Protein 2HN1 (pdb70)

Solvent-accessible surface area: 15639 Å² total; per-residue (Å²): 108,113,27,86,39,133,54,59,148,129,136,27,77,13,30,17,14,17,2,38,86,139,63,129,80,90,115,108,108,101,104,20,106,42,94,30,13,67,136,62,26,128,43,161,114,39,20,17,8,1,16,0,14,1,9,30,43,70,81,54,0,20,88,2,2,116,69,19,44,5,68,98,102,0,9,82,21,3,0,52,19,83,31,136,76,56,84,52,97,47,125,96,4,61,0,17,0,17,34,2,51,32,64,78,179,102,72,53,94,0,6,1,1,0,0,32,54,172,49,15,0,0,0,2,1,10,70,68,218,12,57,5,62,37,0,98,59,103,10,130,54,55,18,98,0,3,91,80,25,3,87,52,0,9,110,13,1,58,62,16,4,75,83,20,70,135,110,5,108,114,100,70,44,70,102,90,94,94,111,27,83,116,60,43,88,41,143,36,94,145,43,58,141,40,60,67,100,72,156,116,104,67,59,90,122,96,67,26,194,60,53,98,106,83,22,13,101,54,41,152,53,143,75,164,160,18,42,137,141,52,20,90,153,63,128,67,68,36,51,101,10,25,154,89,129,124

B-factor: mean 99.66, std 31.47, range [41.02, 200.0]

Foldseek 3Di:
DDADDAFEVDDKFKKKWKFAALPQDIDIDSPDDLVCPLPVVPPVRIAMEIEIFAQQDLPRQCSVCVSVVNDNVLSVVLRYFPDDFDWDPPPQKIKTKDWAWDPPVNTDITIKIWMDGWRYIYIHGHHDPDLCVVVVVVSNHSDVSRNDGVVVSVVVVVVSRVVCVVVVVVVVVVVCVVVVCCVCVVVCVVDPVVVVVVCVVVVVCVVLVCPLVVLCCLQPPDDPPRDPVCSVVSVVVSVVSVVVVD

CATH classification: 3.30.460.20 (+1 more: 1.20.58.340)

Secondary structure (DSSP, 8-state):
---B----SS----EEEEE-SSSS-EE------SHHHHSTT--TTSEEEEEE-----HHHHHHHHHTTT--HHHHHHHHBTTPPSEEEE-SSEEEEEEEEEEEESEEEEEEEEEEEETTEEEEEESSSS-STHHHHHHHHSSSHHHHS-HHHHHHHHHHHHHHHHHHHHHHHHHHHHHHHHHHHTTT-----HHHHHHHHHHHHHHHHTTHHHHHHHHHH---TTS-TTTHHHHHHHHHHHHHHT-

Radius of gyration: 21.69 Å; Cα contacts (8 Å, |Δi|>4): 325; chains: 1; bounding box: 63×51×36 Å

InterPro domains:
  IPR002523 Mg2+ transporter protein, CorA-like/Zinc transp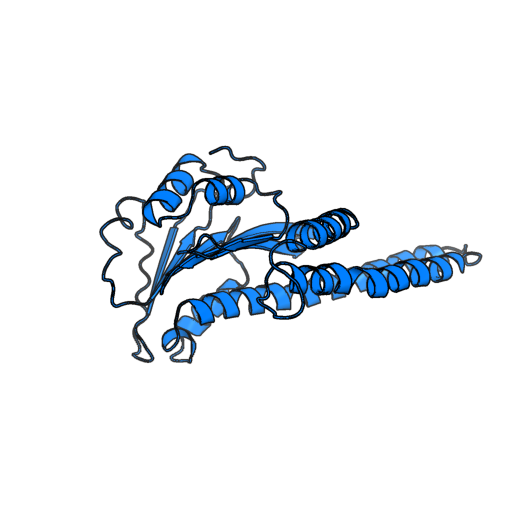ort protein ZntB [PF01544] (65-347)
  IPR004488 Magnesium/cobalt transport protein CorA [TIGR00383] (33-351)
  IPR045861 CorA, cytoplasmic domain [SSF143865] (10-285)
  IPR045863 CorA, transmembrane region [SSF144083] (286-349)

Organism: Archaeoglobus fulgidus (strain ATCC 49558 / DSM 4304 / JCM 9628 / NBRC 100126 / VC-16) (NCBI:txid224325)

Structure (mmCIF, N/CA/C/O backbone):
data_2HN1
#
_entry.id   2HN1
#
_cell.length_a   101.216
_cell.length_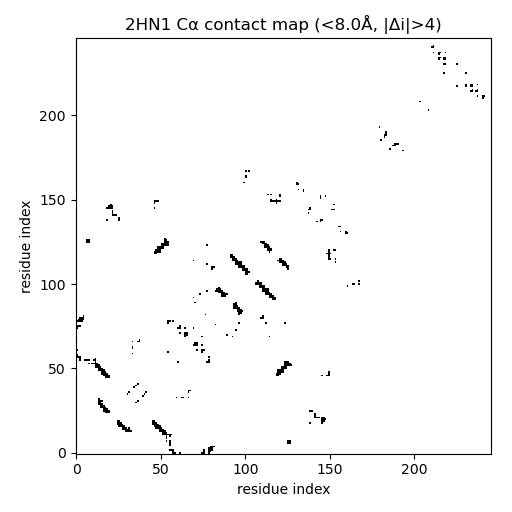b   101.216
_cell.length_c   142.724
_cell.angle_alpha   90.000
_cell.angle_beta   90.000
_cell.angle_gamma   120.000
#
_symmetry.space_group_name_H-M   'P 61 2 2'
#
loop_
_entity.id
_entity.type
_entity.pdbx_description
1 polymer 'Magnesium and cobalt transporter'
2 non-polymer 'COBALT (II) ION'
#
loop_
_atom_site.group_PDB
_atom_site.id
_atom_site.type_symbol
_atom_site.label_atom_id
_atom_site.label_alt_id
_atom_site.label_comp_id
_atom_site.label_asym_id
_atom_site.label_entity_id
_atom_site.label_seq_id
_atom_site.pdbx_PDB_ins_code
_atom_site.Cartn_x
_atom_site.Cartn_y
_atom_site.Cartn_z
_atom_site.occupancy
_atom_site.B_iso_or_equiv
_atom_site.auth_seq_id
_atom_site.auth_comp_id
_atom_site.auth_asym_id
_atom_site.auth_atom_id
_atom_site.pdbx_PDB_model_num
ATOM 1 N N . PRO A 1 21 ? -25.513 -11.569 -27.341 1.00 155.73 18 PRO A N 1
ATOM 2 C CA . PRO A 1 21 ? -24.939 -12.546 -26.418 1.00 155.73 18 PRO A CA 1
ATOM 3 C C . PRO A 1 21 ? -23.478 -12.860 -26.756 1.00 155.74 18 PRO A C 1
ATOM 4 O O . PRO A 1 21 ? -23.195 -13.852 -27.435 1.00 155.71 18 PRO A O 1
ATOM 8 N N . VAL A 1 22 ? -22.570 -12.009 -26.274 1.00 169.52 19 VAL A N 1
ATOM 9 C CA . VAL A 1 22 ? -21.130 -12.106 -26.564 1.00 169.47 19 VAL A CA 1
ATOM 10 C C . VAL A 1 22 ? -20.314 -12.392 -25.294 1.00 169.47 19 VAL A C 1
ATOM 11 O O . VAL A 1 22 ? -20.522 -11.755 -24.258 1.00 169.51 19 VAL A O 1
ATOM 15 N N . PHE A 1 23 ? -19.389 -13.351 -25.392 1.00 141.48 20 PHE A N 1
ATOM 16 C CA . PHE A 1 23 ? -18.546 -13.780 -24.268 1.00 141.43 20 PHE A CA 1
ATOM 17 C C . PHE A 1 23 ? -17.071 -13.385 -24.445 1.00 141.54 20 PHE A C 1
ATOM 18 O O . PHE A 1 23 ? -16.503 -13.542 -25.531 1.00 141.61 20 PHE A O 1
ATOM 26 N N . THR A 1 24 ? -16.463 -12.870 -23.373 1.00 160.67 21 THR A N 1
ATOM 27 C CA . THR A 1 24 ? -15.025 -12.552 -23.345 1.00 160.68 21 THR A CA 1
ATOM 28 C C . THR A 1 24 ? -14.350 -13.025 -22.049 1.00 160.68 21 THR A C 1
ATOM 29 O O . THR A 1 24 ? -14.945 -12.963 -20.970 1.00 160.71 21 THR A O 1
ATOM 33 N N . GLY A 1 25 ? -13.110 -13.500 -22.172 1.00 121.42 22 GLY A N 1
ATOM 34 C CA . GLY A 1 25 ? -12.336 -14.002 -21.031 1.00 121.41 22 GLY A CA 1
ATOM 35 C C . GLY A 1 25 ? -12.499 -15.495 -20.784 1.00 121.39 22 GLY A C 1
ATOM 36 O O . GLY A 1 25 ? -13.324 -15.901 -19.965 1.00 121.41 22 GLY A O 1
ATOM 37 N N . GLU A 1 26 ? -11.701 -16.303 -21.487 1.00 112.33 23 GLU A N 1
ATOM 38 C CA . GLU A 1 26 ? -11.756 -17.772 -21.396 1.00 112.30 23 GLU A CA 1
ATOM 39 C C . GLU A 1 26 ? -11.134 -18.248 -20.084 1.00 112.20 23 GLU A C 1
ATOM 40 O O . GLU A 1 26 ? -10.007 -17.860 -19.757 1.00 112.14 23 GLU A O 1
ATOM 46 N N . LYS A 1 27 ? -11.859 -19.089 -19.343 1.00 200.00 24 LYS A N 1
ATOM 47 C CA . LYS A 1 27 ? -11.392 -19.584 -18.035 1.00 200.00 24 LYS A CA 1
ATOM 48 C C . LYS A 1 27 ? -12.142 -20.841 -17.547 1.00 200.00 24 LYS A C 1
ATOM 49 O O . LYS A 1 27 ? -12.950 -20.763 -16.613 1.00 200.00 24 LYS A O 1
ATOM 55 N N . LYS A 1 28 ? -11.866 -21.992 -18.168 1.00 135.60 25 LYS A N 1
ATOM 56 C CA . LYS A 1 28 ? -12.512 -23.261 -17.783 1.00 135.33 25 LYS A CA 1
ATOM 57 C C . LYS A 1 28 ? -11.748 -24.528 -18.174 1.00 135.23 25 LYS A C 1
ATOM 58 O O . LYS A 1 28 ? -11.654 -25.459 -17.369 1.00 135.25 25 LYS A O 1
ATOM 64 N N . VAL A 1 29 ? -11.217 -24.554 -19.403 1.00 186.71 26 VAL A N 1
ATOM 65 C CA . VAL A 1 29 ? -10.566 -25.743 -20.020 1.00 186.46 26 VAL A CA 1
ATOM 66 C C . VAL A 1 29 ? -11.491 -26.993 -20.062 1.00 186.28 26 VAL A C 1
ATOM 67 O O . VAL A 1 29 ? -11.046 -28.109 -20.360 1.00 186.26 26 VAL A O 1
ATOM 71 N N . GLU A 1 30 ? -12.779 -26.779 -19.776 1.00 200.00 27 GLU A N 1
ATOM 72 C CA . GLU A 1 30 ? -13.807 -27.828 -19.809 1.00 200.00 27 GLU A CA 1
ATOM 73 C C . GLU A 1 30 ? -15.070 -27.305 -20.493 1.00 200.00 27 GLU A C 1
ATOM 74 O O . GLU A 1 30 ? -15.188 -26.104 -20.750 1.00 200.00 27 GLU A O 1
ATOM 80 N N . GLU A 1 31 ? -16.011 -28.204 -20.785 1.00 122.16 28 GLU A N 1
ATOM 81 C CA . GLU A 1 31 ? -17.309 -27.811 -21.349 1.00 121.60 28 GLU A CA 1
ATOM 82 C C . GLU A 1 31 ? -18.437 -27.742 -20.313 1.00 121.11 28 GLU A C 1
ATOM 83 O O . GLU A 1 31 ? -18.392 -28.420 -19.283 1.00 121.10 28 GLU A O 1
ATOM 89 N N . THR A 1 32 ? -19.438 -26.910 -20.608 1.00 101.48 29 THR A N 1
ATOM 90 C CA . THR A 1 32 ? -20.570 -26.617 -19.716 1.00 100.88 29 THR A CA 1
ATOM 91 C C . THR A 1 32 ? -21.204 -27.873 -19.112 1.00 100.52 29 THR A C 1
ATOM 92 O O . THR A 1 32 ? -21.380 -28.871 -19.808 1.00 100.65 29 THR A O 1
ATOM 96 N N . LYS A 1 33 ? -21.540 -27.826 -17.822 1.00 126.84 30 LYS A N 1
ATOM 97 C CA . LYS A 1 33 ? -22.289 -28.923 -17.194 1.00 126.30 30 LYS A CA 1
ATOM 98 C C . LYS A 1 33 ? -23.390 -28.461 -16.233 1.00 125.93 30 LYS A C 1
ATOM 99 O O . LYS A 1 33 ? -23.144 -28.196 -15.054 1.00 125.86 30 LYS A O 1
ATOM 105 N N . ILE A 1 34 ? -24.606 -28.362 -16.763 1.00 99.38 31 ILE A N 1
ATOM 106 C CA . ILE A 1 34 ? -25.792 -28.054 -15.964 1.00 98.98 31 ILE A CA 1
ATOM 107 C C . ILE A 1 34 ? -26.056 -29.178 -14.960 1.00 98.92 31 ILE A C 1
ATOM 108 O O . ILE A 1 34 ? -25.746 -30.341 -15.219 1.00 98.96 31 ILE A O 1
ATOM 113 N N . THR A 1 35 ? -26.602 -28.807 -13.806 1.00 104.52 32 THR A N 1
ATOM 114 C CA . THR A 1 35 ? -26.973 -29.753 -12.754 1.00 104.48 32 THR A CA 1
ATOM 115 C C . THR A 1 35 ? -28.014 -29.097 -11.849 1.00 104.45 32 THR A C 1
ATOM 116 O O . THR A 1 35 ? -27.864 -27.936 -11.470 1.00 104.53 32 THR A O 1
ATOM 120 N N . ALA A 1 36 ? -29.076 -29.831 -11.522 1.00 87.29 33 ALA A N 1
ATOM 121 C CA . ALA A 1 36 ? -30.185 -29.257 -10.759 1.00 87.40 33 ALA A CA 1
ATOM 122 C C . ALA A 1 36 ? -30.596 -30.105 -9.561 1.00 87.53 33 ALA A C 1
ATOM 123 O O . ALA A 1 36 ? -30.574 -31.331 -9.623 1.00 87.55 33 ALA A O 1
ATOM 125 N N . ALA A 1 37 ? -30.967 -29.439 -8.471 1.00 103.90 34 ALA A N 1
ATOM 126 C CA . ALA A 1 37 ? -31.408 -30.121 -7.261 1.00 104.11 34 ALA A CA 1
ATOM 127 C C . ALA A 1 37 ? -32.863 -29.789 -6.959 1.00 104.33 34 ALA A C 1
ATOM 128 O O . ALA A 1 37 ? -33.325 -28.680 -7.229 1.00 104.27 34 ALA A O 1
ATOM 130 N N . ILE A 1 38 ? -33.582 -30.763 -6.410 1.00 119.44 35 ILE A N 1
ATOM 131 C CA . ILE A 1 38 ? -34.989 -30.595 -6.062 1.00 119.85 35 ILE A CA 1
ATOM 132 C C . ILE A 1 38 ? -35.219 -31.069 -4.633 1.00 120.21 35 ILE A C 1
ATOM 133 O O . ILE A 1 38 ? -34.845 -32.184 -4.269 1.00 120.23 35 ILE A O 1
ATOM 138 N N . TYR A 1 39 ? -35.826 -30.203 -3.828 1.00 84.35 36 TYR A N 1
ATOM 139 C CA . TYR A 1 39 ? -36.077 -30.488 -2.420 1.00 84.86 36 TYR A CA 1
ATOM 140 C C . TYR A 1 39 ? -37.487 -30.059 -2.037 1.00 85.15 36 TYR A C 1
ATOM 141 O O . TYR A 1 39 ? -37.955 -29.000 -2.451 1.00 85.13 36 TYR A O 1
ATOM 150 N N . ASP A 1 40 ? -38.164 -30.906 -1.267 1.00 150.32 37 ASP A N 1
ATOM 151 C CA . ASP A 1 40 ? -39.556 -30.676 -0.898 1.00 150.82 37 ASP A CA 1
ATOM 152 C C . ASP A 1 40 ? -39.736 -30.797 0.600 1.00 151.21 37 ASP A C 1
ATOM 153 O O . ASP A 1 40 ? -40.037 -31.879 1.120 1.00 151.25 37 ASP A O 1
ATOM 158 N N . GLU A 1 41 ? -39.540 -29.667 1.278 1.00 102.21 38 GLU A N 1
ATOM 159 C CA . GLU A 1 41 ? -39.674 -29.545 2.734 1.00 102.70 38 GLU A CA 1
ATOM 160 C C . GLU A 1 41 ? -38.713 -30.461 3.500 1.00 102.99 38 GLU A C 1
ATOM 161 O O . GLU A 1 41 ? -37.844 -31.111 2.901 1.00 102.92 38 GLU A O 1
ATOM 167 N N . LYS A 1 42 ? -38.873 -30.501 4.823 1.00 114.91 39 LYS A N 1
ATOM 168 C CA . LYS A 1 42 ? -38.045 -31.336 5.703 1.00 115.32 39 LYS A CA 1
ATOM 169 C C . LYS A 1 42 ? -37.996 -32.805 5.281 1.00 115.66 39 LYS A C 1
ATOM 170 O O . LYS A 1 42 ? -37.070 -33.528 5.660 1.00 115.74 39 LYS A O 1
ATOM 176 N N . SER A 1 43 ? -38.994 -33.224 4.496 1.00 181.08 40 SER A N 1
ATOM 177 C CA . SER A 1 43 ? -39.078 -34.576 3.935 1.00 181.43 40 SER A CA 1
ATOM 178 C C . SER A 1 43 ? -37.751 -34.987 3.305 1.00 181.71 40 SER A C 1
ATOM 179 O O . SER A 1 43 ? -37.196 -34.256 2.474 1.00 181.78 40 SER A O 1
ATOM 182 N N . VAL A 1 44 ? -37.264 -36.163 3.710 1.00 129.82 41 VAL A N 1
ATOM 183 C CA . VAL A 1 44 ? -35.894 -36.629 3.423 1.00 130.08 41 VAL A CA 1
ATOM 184 C C . VAL A 1 44 ? -35.483 -36.654 1.940 1.00 130.30 41 VAL A C 1
ATOM 185 O O . VAL A 1 44 ? -34.400 -37.147 1.601 1.00 130.37 41 VAL A O 1
ATOM 189 N N . GLU A 1 45 ? -36.332 -36.106 1.072 1.00 140.61 42 GLU A N 1
ATOM 190 C CA . GLU A 1 45 ? -36.073 -36.091 -0.367 1.00 140.79 42 GLU A CA 1
ATOM 191 C C . GLU A 1 45 ? -35.198 -34.917 -0.832 1.00 140.93 42 GLU A C 1
ATOM 192 O O . GLU A 1 45 ? -35.334 -33.784 -0.351 1.00 140.96 42 GLU A O 1
ATOM 198 N N . PHE A 1 46 ? -34.300 -35.220 -1.770 1.00 159.53 43 PHE A N 1
ATOM 199 C CA . PHE A 1 46 ? -33.371 -34.255 -2.361 1.00 159.55 43 PHE A CA 1
ATOM 200 C C . PHE A 1 46 ? -32.982 -34.688 -3.784 1.00 159.59 43 PHE A C 1
ATOM 201 O O . PHE A 1 46 ? -31.801 -34.886 -4.088 1.00 159.62 43 PHE A O 1
ATOM 209 N N . LYS A 1 47 ? -33.985 -34.829 -4.652 1.00 154.70 44 LYS A N 1
ATOM 210 C CA . LYS A 1 47 ? -33.775 -35.312 -6.028 1.00 154.6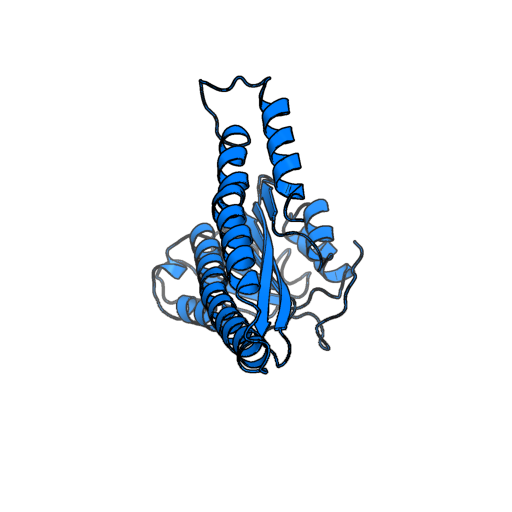5 44 LYS A CA 1
ATOM 211 C C . LYS A 1 47 ? -32.930 -34.342 -6.875 1.00 154.59 44 LYS A C 1
ATOM 212 O O . LYS A 1 47 ? -33.369 -33.239 -7.209 1.00 154.54 44 LYS A O 1
ATOM 218 N N . GLU A 1 48 ? -31.714 -34.771 -7.210 1.00 107.63 45 GLU A N 1
ATOM 219 C CA . GLU A 1 48 ? -30.769 -33.943 -7.960 1.00 107.38 45 GLU A CA 1
ATOM 220 C C . GLU A 1 48 ? -30.245 -34.630 -9.223 1.00 107.38 45 GLU A C 1
ATOM 221 O O . GLU A 1 48 ? -29.137 -35.176 -9.239 1.00 107.35 45 GLU A O 1
ATOM 227 N N . LEU A 1 49 ? -31.053 -34.596 -10.279 1.00 110.82 46 LEU A N 1
ATOM 228 C CA . LEU A 1 49 ? -30.668 -35.169 -11.566 1.00 110.91 46 LEU A CA 1
ATOM 229 C C . LEU A 1 49 ? -29.828 -34.194 -12.388 1.00 110.84 46 LEU A C 1
ATOM 230 O O . LEU A 1 49 ? -30.270 -33.084 -12.697 1.00 110.80 46 LEU A O 1
ATOM 235 N N . GLU A 1 50 ? -28.618 -34.624 -12.741 1.00 101.39 47 GLU A N 1
ATOM 236 C CA . GLU A 1 50 ? -27.717 -33.844 -13.588 1.00 101.32 47 GLU A CA 1
ATOM 237 C C . GLU A 1 50 ? -28.259 -33.686 -15.016 1.00 101.43 47 GLU A C 1
ATOM 238 O O . GLU A 1 50 ? -27.881 -32.749 -15.725 1.00 101.31 47 GLU A O 1
ATOM 244 N N . VAL A 1 51 ? -29.145 -34.597 -15.426 1.00 200.00 48 VAL A N 1
ATOM 245 C CA . VAL A 1 51 ? -29.748 -34.562 -16.770 1.00 200.00 48 VAL A CA 1
ATOM 246 C C . VAL A 1 51 ? -30.595 -33.301 -17.029 1.00 200.00 48 VAL A C 1
ATOM 247 O O . VAL A 1 51 ? -31.828 -33.352 -17.117 1.00 200.00 48 VAL A O 1
ATOM 251 N N . GLY A 1 52 ? -29.900 -32.171 -17.113 1.00 99.38 49 GLY A N 1
ATOM 252 C CA . GLY A 1 52 ? -30.424 -30.964 -17.727 1.00 99.43 49 GLY A CA 1
ATOM 253 C C . GLY A 1 52 ? -29.565 -30.753 -18.956 1.00 99.52 49 GLY A C 1
ATOM 254 O O . GLY A 1 52 ? -28.341 -30.896 -18.888 1.00 99.49 49 GLY A O 1
ATOM 255 N N . GLU A 1 53 ? -30.193 -30.441 -20.085 1.00 103.15 50 GLU A N 1
ATOM 256 C CA . GLU A 1 53 ? -29.447 -30.242 -21.321 1.00 103.30 50 GLU A CA 1
ATOM 257 C C . GLU A 1 53 ? -29.791 -28.907 -21.977 1.00 103.33 50 GLU A C 1
ATOM 258 O O . GLU A 1 53 ? -28.902 -28.184 -22.435 1.00 103.30 50 GLU A O 1
ATOM 264 N N . LEU A 1 54 ? -31.090 -28.610 -22.020 1.00 161.51 51 LEU A N 1
ATOM 265 C CA . LEU A 1 54 ? -31.654 -27.370 -22.565 1.00 161.65 51 LEU A CA 1
ATOM 266 C C . LEU A 1 54 ? -33.140 -27.630 -22.797 1.00 161.75 51 LEU A C 1
ATOM 267 O O . LEU A 1 54 ? -33.997 -26.833 -22.395 1.00 161.76 51 LEU A O 1
ATOM 272 N N . GLU A 1 55 ? -33.426 -28.752 -23.459 1.00 178.84 52 GLU A N 1
ATOM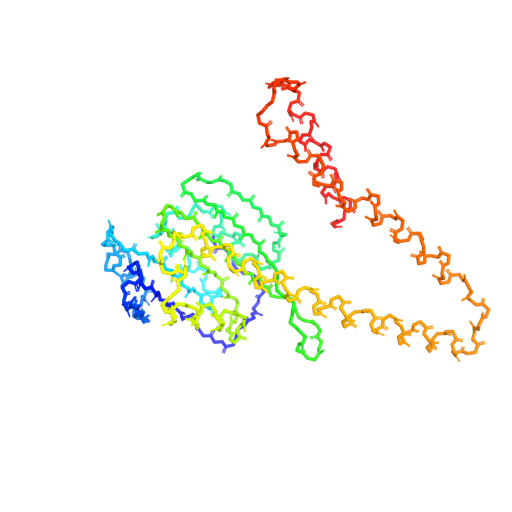 273 C CA . GLU A 1 55 ? -34.784 -29.288 -23.577 1.00 178.79 52 GLU A CA 1
ATOM 274 C C . GLU A 1 55 ? -35.139 -30.070 -22.310 1.00 178.53 52 GLU A C 1
ATOM 275 O O . GLU A 1 55 ? -36.299 -30.112 -21.897 1.00 178.49 52 GLU A O 1
ATOM 281 N N . SER A 1 56 ? -34.122 -30.666 -21.690 1.00 153.08 53 SER A N 1
ATOM 282 C CA . SER A 1 56 ? -34.290 -31.422 -20.456 1.00 152.75 53 SER A CA 1
ATOM 283 C C . SER A 1 56 ? -34.426 -30.503 -19.231 1.00 152.57 53 SER A C 1
ATOM 284 O O . SER A 1 56 ? -34.177 -30.921 -18.097 1.00 152.56 53 SER A O 1
ATOM 287 N N . VAL A 1 57 ? -34.825 -29.253 -19.469 1.00 126.50 54 VAL A N 1
ATOM 288 C CA . VAL A 1 57 ? -35.055 -28.285 -18.391 1.00 126.17 54 VAL A CA 1
ATOM 289 C C . VAL A 1 57 ? -36.292 -27.393 -18.627 1.00 125.82 54 VAL A C 1
ATOM 290 O O . VAL A 1 57 ? -37.085 -27.191 -17.706 1.00 125.71 54 VAL A O 1
ATOM 294 N N . VAL A 1 58 ? -36.462 -26.883 -19.851 1.00 156.16 55 VAL A N 1
ATOM 295 C CA . VAL A 1 58 ? -37.624 -26.034 -20.190 1.00 155.82 55 VAL A CA 1
ATOM 296 C C . VAL A 1 58 ? -38.949 -26.748 -19.898 1.00 155.53 55 VAL A C 1
ATOM 297 O O . VAL A 1 58 ? -39.795 -26.224 -19.166 1.00 155.47 55 VAL A O 1
ATOM 301 N N . ARG A 1 59 ? -39.112 -27.943 -20.462 1.00 180.49 56 ARG A N 1
ATOM 302 C CA . ARG A 1 59 ? -40.248 -28.796 -20.133 1.00 180.09 56 ARG A CA 1
ATOM 303 C C . ARG A 1 59 ? -39.955 -29.541 -18.827 1.00 179.66 56 ARG A C 1
ATOM 304 O O . ARG A 1 59 ? -40.221 -29.007 -17.743 1.00 179.71 56 ARG A O 1
ATOM 312 N N . SER A 1 60 ? -39.382 -30.744 -18.930 1.00 171.56 57 SER A N 1
ATOM 313 C CA . SER A 1 60 ? -39.079 -31.580 -17.763 1.00 170.78 57 SER A CA 1
ATOM 314 C C . SER A 1 60 ? -38.161 -30.865 -16.767 1.00 170.20 57 SER A C 1
ATOM 315 O O . SER A 1 60 ? -36.934 -30.849 -16.918 1.00 170.25 57 SER A O 1
ATOM 318 N N . ALA A 1 61 ? -38.806 -30.254 -15.772 1.00 130.25 58 ALA A N 1
ATOM 319 C CA . ALA A 1 61 ? -38.188 -29.508 -14.669 1.00 129.38 58 ALA A CA 1
ATOM 320 C C . ALA A 1 61 ? -39.241 -28.563 -14.096 1.00 128.72 58 ALA A C 1
ATOM 321 O O . ALA A 1 61 ? -39.013 -27.910 -13.077 1.00 128.59 58 ALA A O 1
ATOM 323 N N . LEU A 1 62 ? -40.392 -28.506 -14.769 1.00 194.21 59 LEU A N 1
ATOM 324 C CA . LEU A 1 62 ? -41.522 -27.674 -14.359 1.00 193.23 59 LEU A CA 1
ATOM 325 C C . LEU A 1 62 ? -42.008 -28.051 -12.957 1.00 192.42 59 LEU A C 1
ATOM 326 O O . LEU A 1 62 ? -41.452 -27.564 -11.967 1.00 192.43 59 LEU A O 1
ATOM 331 N N . ALA A 1 63 ? -43.018 -28.923 -12.878 1.00 103.13 60 ALA A N 1
ATOM 332 C CA . ALA A 1 63 ? -43.641 -29.318 -11.607 1.00 101.93 60 ALA A CA 1
ATOM 333 C C . ALA A 1 63 ? -43.617 -28.187 -10.571 1.00 101.12 60 ALA A C 1
ATOM 334 O O . ALA A 1 63 ? -42.816 -28.195 -9.628 1.00 100.88 60 ALA A O 1
ATOM 336 N N . LEU A 1 64 ? -44.491 -27.206 -10.783 1.00 167.28 61 LEU A N 1
ATOM 337 C CA . LEU A 1 64 ? -44.602 -26.025 -9.922 1.00 166.14 61 LEU A CA 1
ATOM 338 C C . LEU A 1 64 ? -45.144 -26.372 -8.526 1.00 165.18 61 LEU A C 1
ATOM 339 O O . LEU A 1 64 ? -46.222 -25.917 -8.123 1.00 165.14 61 LEU A O 1
ATOM 344 N N . ASN A 1 65 ? -44.368 -27.178 -7.800 1.00 118.71 62 ASN A N 1
ATOM 345 C CA . ASN A 1 65 ? -44.733 -27.706 -6.479 1.00 117.31 62 ASN A CA 1
ATOM 346 C C . ASN A 1 65 ? -43.493 -28.121 -5.665 1.00 116.63 62 ASN A C 1
ATOM 347 O O . ASN A 1 65 ? -43.612 -28.627 -4.543 1.00 116.47 62 ASN A O 1
ATOM 352 N N . LYS A 1 66 ? -42.314 -27.872 -6.245 1.00 111.77 63 LYS A N 1
ATOM 353 C CA . LYS A 1 66 ? -41.007 -28.286 -5.705 1.00 110.66 63 LYS A CA 1
ATOM 354 C C . LYS A 1 66 ? -40.008 -27.113 -5.666 1.00 109.67 63 LYS A C 1
ATOM 355 O O . LYS A 1 66 ? -40.201 -26.109 -6.357 1.00 109.56 63 LYS A O 1
ATOM 361 N N . LYS A 1 67 ? -38.942 -27.242 -4.874 1.00 135.83 64 LYS A N 1
ATOM 362 C CA . LYS A 1 67 ? -37.913 -26.191 -4.788 1.00 134.69 64 LYS A CA 1
ATOM 363 C C . LYS A 1 67 ? -36.681 -26.529 -5.632 1.00 133.88 64 LYS A C 1
ATOM 364 O O . LYS A 1 67 ? -36.054 -27.569 -5.430 1.00 133.86 64 LYS A O 1
ATOM 370 N N . LEU A 1 68 ? -36.334 -25.641 -6.564 1.00 103.54 65 LEU A N 1
ATOM 371 C CA . LEU A 1 68 ? -35.300 -25.936 -7.564 1.00 102.51 65 LEU A CA 1
ATOM 372 C C . LEU A 1 68 ? -34.069 -25.012 -7.552 1.00 101.62 65 LEU A C 1
ATOM 373 O O . LEU A 1 68 ? -34.194 -23.783 -7.567 1.00 101.51 65 LEU A O 1
ATOM 378 N N . TRP A 1 69 ? -32.886 -25.631 -7.527 1.00 87.99 66 TRP A N 1
ATOM 379 C CA . TRP A 1 69 ? -31.615 -24.931 -7.711 1.00 86.73 66 TRP A CA 1
ATOM 380 C C . TRP A 1 69 ? -30.889 -25.403 -8.974 1.00 86.36 66 TRP A C 1
ATOM 381 O O . TRP A 1 69 ? -30.226 -26.444 -8.985 1.00 86.20 66 TRP A O 1
ATOM 392 N N . ILE A 1 70 ? -31.021 -24.613 -10.031 1.00 99.93 67 ILE A N 1
ATOM 393 C CA . ILE A 1 70 ? -30.286 -24.833 -11.264 1.00 99.58 67 ILE A CA 1
ATOM 394 C C . ILE A 1 70 ? -28.868 -24.311 -11.086 1.00 99.15 67 ILE A C 1
ATOM 395 O O . ILE A 1 70 ? -28.663 -23.176 -10.659 1.00 99.31 67 ILE A O 1
ATOM 400 N N . ASP A 1 71 ? -27.898 -25.152 -11.419 1.00 87.52 68 ASP A N 1
ATOM 401 C CA . ASP A 1 71 ? -26.491 -24.859 -11.197 1.00 87.01 68 ASP A CA 1
ATOM 402 C C . ASP A 1 71 ? -25.714 -25.071 -12.495 1.00 86.91 68 ASP A C 1
ATOM 403 O O . ASP A 1 71 ? -25.485 -26.206 -12.914 1.00 86.97 68 ASP A O 1
ATOM 408 N N . VAL A 1 72 ? -25.319 -23.968 -13.125 1.00 91.92 69 VAL A N 1
ATOM 409 C CA . VAL A 1 72 ? -24.559 -23.994 -14.375 1.00 91.77 69 VAL A CA 1
ATOM 410 C C . VAL A 1 72 ? -23.078 -23.816 -14.053 1.00 91.80 69 VAL A C 1
ATOM 411 O O . VAL A 1 72 ? -22.713 -22.894 -13.329 1.00 91.92 69 VAL A O 1
ATOM 415 N N . VAL A 1 73 ? -22.226 -24.697 -14.579 1.00 86.25 70 VAL A N 1
ATOM 416 C CA . VAL A 1 73 ? -20.798 -24.665 -14.232 1.00 86.24 70 VAL A CA 1
ATOM 417 C C . VAL A 1 73 ? -19.866 -24.341 -15.419 1.00 86.45 70 VAL A C 1
ATOM 418 O O . VAL A 1 73 ? -18.674 -24.651 -15.392 1.00 86.37 70 VAL A O 1
ATOM 422 N N . GLY A 1 74 ? -20.407 -23.692 -16.445 1.00 69.92 71 GLY A N 1
ATOM 423 C CA . GLY A 1 74 ? -19.599 -23.244 -17.573 1.00 70.47 71 GLY A CA 1
ATOM 424 C C . GLY A 1 74 ? -20.255 -22.058 -18.237 1.00 71.08 71 GLY A C 1
ATOM 425 O O . GLY A 1 74 ? -21.459 -22.082 -18.504 1.00 71.07 71 GLY A O 1
ATOM 426 N N . VAL A 1 75 ? -19.472 -21.013 -18.499 1.00 92.45 72 VAL A N 1
ATOM 427 C CA . VAL A 1 75 ? -20.025 -19.765 -19.048 1.00 93.20 72 VAL A CA 1
ATOM 428 C C . VAL A 1 75 ? -19.355 -19.335 -20.370 1.00 93.80 72 VAL A C 1
ATOM 429 O O . VAL A 1 75 ? -19.554 -18.214 -20.852 1.00 93.78 72 VAL A O 1
ATOM 433 N N . HIS A 1 76 ? -18.580 -20.237 -20.962 1.00 167.32 73 HIS A N 1
ATOM 434 C CA . HIS A 1 76 ? -17.922 -19.958 -22.238 1.00 168.14 73 HIS A CA 1
ATOM 435 C C . HIS A 1 76 ? -18.892 -19.991 -23.420 1.00 168.37 73 HIS A C 1
ATOM 436 O O . HIS A 1 76 ? -18.713 -19.258 -24.399 1.00 168.49 73 HIS A O 1
ATOM 443 N N . ASP A 1 77 ? -19.912 -20.843 -23.321 1.00 103.33 74 ASP A N 1
ATOM 444 C CA . ASP A 1 77 ? -20.854 -21.043 -24.416 1.00 103.56 74 ASP A CA 1
ATOM 445 C C . ASP A 1 77 ? -21.945 -19.977 -24.423 1.00 103.60 74 ASP A C 1
ATOM 446 O O . ASP A 1 77 ? -22.957 -20.095 -23.724 1.00 103.56 74 ASP A O 1
ATOM 451 N N . GLU A 1 78 ? -21.729 -18.939 -25.225 1.00 95.40 75 GLU A N 1
ATOM 452 C CA . GLU A 1 78 ? -22.669 -17.823 -25.336 1.00 95.76 75 GLU A CA 1
ATOM 453 C C . GLU A 1 78 ? -24.014 -18.232 -25.937 1.00 95.91 75 GLU A C 1
ATOM 454 O O . GLU A 1 78 ? -25.010 -17.515 -25.793 1.00 95.94 75 GLU A O 1
ATOM 460 N N . SER A 1 79 ? -24.029 -19.382 -26.612 1.00 108.67 76 SER A N 1
ATOM 461 C CA . SER A 1 79 ? -25.247 -19.929 -27.194 1.00 108.72 76 SER A CA 1
ATOM 462 C C . SER A 1 79 ? -26.076 -20.620 -26.118 1.00 108.68 76 SER A C 1
ATOM 463 O O . SER A 1 79 ? -27.257 -20.311 -25.942 1.00 108.62 76 SER A O 1
ATOM 466 N N . LEU A 1 80 ? -25.448 -21.552 -25.403 1.00 95.11 77 LEU A N 1
ATOM 467 C CA . LEU A 1 80 ? -26.129 -22.334 -24.379 1.00 95.25 77 LEU A CA 1
ATOM 468 C C . LEU A 1 80 ? -26.875 -21.434 -23.408 1.00 95.42 77 LEU A C 1
ATOM 469 O O . LEU A 1 80 ? -28.106 -21.476 -23.338 1.00 95.44 77 LEU A O 1
ATOM 474 N N . ILE A 1 81 ? -26.127 -20.594 -22.694 1.00 147.11 78 ILE A N 1
ATOM 475 C CA . ILE A 1 81 ? -26.700 -19.781 -21.617 1.00 147.22 78 ILE A CA 1
ATOM 476 C C . ILE A 1 81 ? -27.754 -18.769 -22.100 1.00 147.18 78 ILE A C 1
ATOM 477 O O . ILE A 1 81 ? -28.755 -18.552 -21.415 1.00 147.24 78 ILE A O 1
ATOM 482 N N . ALA A 1 82 ? -27.541 -18.184 -23.280 1.00 121.46 79 ALA A N 1
ATOM 483 C CA . ALA A 1 82 ? -28.498 -17.237 -23.859 1.00 121.41 79 ALA A CA 1
ATOM 484 C C . ALA A 1 82 ? -29.900 -17.838 -23.920 1.00 121.42 79 ALA A C 1
ATOM 485 O O . ALA A 1 82 ? -30.898 -17.138 -23.722 1.00 121.39 79 ALA A O 1
ATOM 487 N N . LYS A 1 83 ? -29.955 -19.143 -24.179 1.00 104.44 80 LYS A N 1
ATOM 488 C CA . LYS A 1 83 ? -31.210 -19.871 -24.272 1.00 104.47 80 LYS A CA 1
ATOM 489 C C . LYS A 1 83 ? -31.621 -20.377 -22.897 1.00 104.21 80 LYS A C 1
ATOM 490 O O . LYS A 1 83 ? -32.812 -20.475 -22.599 1.00 104.11 80 LYS A O 1
ATOM 496 N N . ILE A 1 84 ? -30.627 -20.689 -22.064 1.00 102.31 81 ILE A N 1
ATOM 497 C CA . ILE A 1 84 ? -30.864 -21.103 -20.677 1.00 102.15 81 ILE A CA 1
ATOM 498 C C . ILE A 1 84 ? -31.544 -19.976 -19.903 1.00 102.06 81 ILE A C 1
ATOM 499 O O . ILE A 1 84 ? -32.384 -20.216 -19.038 1.00 101.98 81 ILE A O 1
ATOM 504 N N . CYS A 1 85 ? -31.177 -18.745 -20.236 1.00 102.88 82 CYS A N 1
ATOM 505 C CA . CYS A 1 85 ? -31.815 -17.571 -19.662 1.00 103.03 82 CYS A CA 1
ATOM 506 C C . CYS A 1 85 ? -33.257 -17.457 -20.142 1.00 102.92 82 CYS A C 1
ATOM 507 O O . CYS A 1 85 ? -34.170 -17.257 -19.336 1.00 102.80 82 CYS A O 1
ATOM 510 N N . GLU A 1 86 ? -33.448 -17.606 -21.455 1.00 136.43 83 GLU A N 1
ATOM 511 C CA . GLU A 1 86 ? -34.776 -17.623 -22.074 1.00 136.23 83 GLU A CA 1
ATOM 512 C C . GLU A 1 86 ? -35.674 -18.650 -21.402 1.00 135.85 83 GLU A C 1
ATOM 513 O O . GLU A 1 86 ? -36.827 -18.360 -21.074 1.00 135.89 83 GLU A O 1
ATOM 519 N N . PHE A 1 87 ? -35.123 -19.844 -21.190 1.00 92.12 84 PHE A N 1
ATOM 520 C CA . PHE A 1 87 ? -35.859 -20.957 -20.601 1.00 91.69 84 PHE A CA 1
ATOM 521 C C . PHE A 1 87 ? -36.099 -20.812 -19.095 1.00 91.22 84 PHE A C 1
ATOM 522 O O . PHE A 1 87 ? -36.807 -21.619 -18.493 1.00 91.19 84 PHE A O 1
ATOM 530 N N . LEU A 1 88 ? -35.511 -19.780 -18.494 1.00 95.34 85 LEU A N 1
ATOM 531 C CA . LEU A 1 88 ? -35.736 -19.478 -17.083 1.00 94.59 85 LEU A CA 1
ATOM 532 C C . LEU A 1 88 ? -36.346 -18.088 -16.901 1.00 94.27 85 LEU A C 1
ATOM 533 O O . LEU A 1 88 ? -36.639 -17.669 -15.787 1.00 94.10 85 LEU A O 1
ATOM 538 N N . GLY A 1 89 ? -36.550 -17.386 -18.012 1.00 106.20 86 GLY A N 1
ATOM 539 C CA . GLY A 1 89 ? -37.175 -16.068 -17.996 1.00 105.86 86 GLY A CA 1
ATOM 540 C C . GLY A 1 89 ? -36.232 -14.980 -17.529 1.00 105.62 86 GLY A C 1
ATOM 541 O O . GLY A 1 89 ? -36.670 -13.917 -17.075 1.00 105.63 86 GLY A O 1
ATOM 542 N N . ILE A 1 90 ? -34.934 -15.252 -17.645 1.00 96.42 87 ILE A N 1
ATOM 543 C CA . ILE A 1 90 ? -33.889 -14.317 -17.237 1.00 95.99 87 ILE A CA 1
ATOM 544 C C . ILE A 1 90 ? -33.678 -13.276 -18.329 1.00 95.74 87 ILE A C 1
ATOM 545 O O . ILE A 1 90 ? -33.154 -13.586 -19.400 1.00 95.75 87 ILE A O 1
ATOM 550 N N . HIS A 1 91 ? -34.099 -12.047 -18.039 1.00 108.49 88 HIS A N 1
ATOM 551 C CA . HIS A 1 91 ? -34.008 -10.914 -18.962 1.00 108.30 88 HIS A CA 1
ATOM 552 C C . HIS A 1 91 ? -32.697 -10.910 -19.757 1.00 108.18 88 HIS A C 1
ATOM 553 O O . HIS A 1 91 ? -31.636 -11.227 -19.207 1.00 108.17 88 HIS A O 1
ATOM 560 N N . PRO A 1 92 ? -32.771 -10.574 -21.062 1.00 121.20 89 PRO A N 1
ATOM 561 C CA . PRO A 1 92 ? -31.580 -10.493 -21.914 1.00 120.93 89 PRO A CA 1
ATOM 562 C C . PRO A 1 92 ? -30.430 -9.717 -21.274 1.00 120.65 89 PRO A C 1
ATOM 563 O O . PRO A 1 92 ? -29.320 -10.236 -21.200 1.00 120.73 89 PRO A O 1
ATOM 567 N N . LEU A 1 93 ? -30.705 -8.500 -20.801 1.00 122.69 90 LEU A N 1
ATOM 568 C CA . LEU A 1 93 ? -29.678 -7.605 -20.254 1.00 122.31 90 LEU A CA 1
ATOM 569 C C . LEU A 1 93 ? -28.852 -8.242 -19.140 1.00 121.88 90 LEU A C 1
ATOM 570 O O . LEU A 1 93 ? -27.664 -7.942 -18.996 1.00 122.01 90 LEU A O 1
ATOM 575 N N . ALA A 1 94 ? -29.483 -9.117 -18.362 1.00 81.64 91 ALA A N 1
ATOM 576 C CA . ALA A 1 94 ? -28.776 -9.911 -17.366 1.00 81.14 91 ALA A CA 1
ATOM 577 C C . ALA A 1 94 ? -27.877 -10.948 -18.040 1.00 80.83 91 ALA A C 1
ATOM 578 O O . ALA A 1 94 ? -26.710 -11.094 -17.678 1.00 80.75 91 ALA A O 1
ATOM 580 N N . ALA A 1 95 ? -28.431 -11.648 -19.030 1.00 95.80 92 ALA A N 1
ATOM 581 C CA . ALA A 1 95 ? -27.749 -12.740 -19.728 1.00 95.26 92 ALA A CA 1
ATOM 582 C C . ALA A 1 95 ? -26.412 -12.339 -20.360 1.00 94.87 92 ALA A C 1
ATOM 583 O O . ALA A 1 95 ? -25.455 -13.115 -20.325 1.00 94.71 92 ALA A O 1
ATOM 585 N N . GLU A 1 96 ? -26.341 -11.140 -20.936 1.00 96.68 93 GLU A N 1
ATOM 586 C CA . GLU A 1 96 ? -25.069 -10.654 -21.481 1.00 96.52 93 GLU A CA 1
ATOM 587 C C . GLU A 1 96 ? -24.085 -10.325 -20.363 1.00 96.00 93 GLU A C 1
ATOM 588 O O . GLU A 1 96 ? -22.877 -10.521 -20.514 1.00 96.07 93 GLU A O 1
ATOM 594 N N . ASP A 1 97 ? -24.614 -9.850 -19.237 1.00 104.25 94 ASP A N 1
ATOM 595 C CA . ASP A 1 97 ? -23.802 -9.618 -18.047 1.00 103.49 94 ASP A CA 1
ATOM 596 C C . ASP A 1 97 ? -23.283 -10.908 -17.437 1.00 102.96 94 ASP A C 1
ATOM 597 O O . ASP A 1 97 ? -22.151 -10.948 -16.959 1.00 102.99 94 ASP A O 1
ATOM 602 N N . ILE A 1 98 ? -24.098 -11.962 -17.471 1.00 83.74 95 ILE A N 1
ATOM 603 C CA . ILE A 1 98 ? -23.653 -13.288 -17.038 1.00 83.20 95 ILE A CA 1
ATOM 604 C C . ILE A 1 98 ? -22.464 -13.752 -17.877 1.00 82.85 95 ILE A C 1
ATOM 605 O O . ILE A 1 98 ? -21.640 -14.531 -17.406 1.00 82.78 95 ILE A O 1
ATOM 610 N N . LEU A 1 99 ? -22.375 -13.252 -19.109 1.00 86.44 96 LEU A N 1
ATOM 611 C CA . LEU A 1 99 ? -21.305 -13.635 -20.032 1.00 85.93 96 LEU A CA 1
ATOM 612 C C . LEU A 1 99 ? -20.082 -12.746 -19.915 1.00 85.61 96 LEU A C 1
ATOM 613 O O . LEU A 1 99 ? -18.959 -13.195 -20.166 1.00 85.71 96 LEU A O 1
ATOM 618 N N . ASN A 1 100 ? -20.301 -11.485 -19.547 1.00 97.97 97 ASN A N 1
ATOM 619 C CA . ASN A 1 100 ? -19.205 -10.551 -19.311 1.00 97.40 97 ASN A CA 1
ATOM 620 C C . ASN A 1 100 ? -18.546 -10.785 -17.949 1.00 97.18 97 ASN A C 1
ATOM 621 O O . ASN A 1 100 ? -18.934 -10.183 -16.944 1.00 97.34 97 ASN A O 1
ATOM 626 N N . THR A 1 101 ? -17.546 -11.662 -17.935 1.00 90.54 98 THR A N 1
ATOM 627 C CA . THR A 1 101 ? -16.835 -12.068 -16.720 1.00 90.10 98 THR A CA 1
ATOM 628 C C . THR A 1 101 ? -16.232 -10.893 -15.945 1.00 89.66 98 THR A C 1
ATOM 629 O O . THR A 1 101 ? -15.938 -11.001 -14.750 1.00 89.49 98 THR A O 1
ATOM 633 N N . ALA A 1 102 ? -16.072 -9.770 -16.632 1.00 95.19 99 ALA A N 1
ATOM 634 C CA . ALA A 1 102 ? -15.457 -8.602 -16.045 1.00 94.88 99 ALA A CA 1
ATOM 635 C C . ALA A 1 102 ? -16.497 -7.555 -15.631 1.00 94.73 99 ALA A C 1
ATOM 636 O O . ALA A 1 102 ? -16.221 -6.351 -15.626 1.00 94.82 99 ALA A O 1
ATOM 638 N N . GLN A 1 103 ? -17.694 -8.015 -15.280 1.00 89.39 100 GLN A N 1
ATOM 639 C CA . GLN A 1 103 ? -18.722 -7.113 -14.776 1.00 89.06 100 GLN A CA 1
ATOM 640 C C . GLN A 1 103 ? -18.478 -6.728 -13.328 1.00 88.75 100 GLN A C 1
ATOM 641 O O . GLN A 1 103 ? -17.920 -7.502 -12.555 1.00 88.47 100 GLN A O 1
ATOM 647 N N . ARG A 1 104 ? -18.911 -5.524 -12.974 1.00 71.57 101 ARG A N 1
ATOM 648 C CA . ARG A 1 104 ? -18.864 -5.062 -11.597 1.00 71.50 101 ARG A CA 1
ATOM 649 C C . ARG A 1 104 ? -19.895 -5.790 -10.744 1.00 71.23 101 ARG A C 1
ATOM 650 O O . ARG A 1 104 ? -20.898 -6.294 -11.259 1.00 71.15 101 ARG A O 1
ATOM 658 N N . VAL A 1 105 ? -19.627 -5.854 -9.443 1.00 69.88 102 VAL A N 1
ATOM 659 C CA . VAL A 1 105 ? -20.529 -6.480 -8.494 1.00 69.69 102 VAL A CA 1
ATOM 660 C C . VAL A 1 105 ? -21.785 -5.617 -8.405 1.00 70.08 102 VAL A C 1
ATOM 661 O O . VAL A 1 105 ? -21.709 -4.436 -8.056 1.00 70.11 102 VAL A O 1
ATOM 665 N N . LYS A 1 106 ? -22.932 -6.199 -8.753 1.00 70.02 103 LYS A N 1
ATOM 666 C CA . LYS A 1 106 ? -24.184 -5.447 -8.817 1.00 70.49 103 LYS A CA 1
ATOM 667 C C . LYS A 1 106 ? -25.396 -6.288 -8.410 1.00 70.98 103 LYS A C 1
ATOM 668 O O . LYS A 1 106 ? -25.293 -7.501 -8.245 1.00 71.02 103 LYS A O 1
ATOM 674 N N . ILE A 1 107 ? -26.535 -5.622 -8.238 1.00 83.51 104 ILE A N 1
ATOM 675 C CA . ILE A 1 107 ? -27.825 -6.289 -8.069 1.00 84.12 104 ILE A CA 1
ATOM 676 C C . ILE A 1 107 ? -28.890 -5.578 -8.915 1.00 84.80 104 ILE A C 1
ATOM 677 O O . ILE A 1 107 ? -28.836 -4.355 -9.095 1.00 84.82 104 ILE A O 1
ATOM 682 N N . GLU A 1 108 ? -29.834 -6.351 -9.456 1.00 85.04 105 GLU A N 1
ATOM 683 C CA . GLU A 1 108 ? -30.913 -5.796 -10.269 1.00 85.70 105 GLU A CA 1
ATOM 684 C C . GLU A 1 108 ? -32.261 -6.449 -10.022 1.00 86.34 105 GLU A C 1
ATOM 685 O O . GLU A 1 108 ? -32.360 -7.662 -9.844 1.00 86.57 105 GLU A O 1
ATOM 691 N N . ASP A 1 109 ? -33.292 -5.613 -10.018 1.00 83.72 106 ASP A N 1
ATOM 692 C CA . ASP A 1 109 ? -34.678 -6.027 -9.818 1.00 84.51 106 ASP A CA 1
ATOM 693 C C . ASP A 1 109 ? -35.316 -6.207 -11.194 1.00 85.04 106 ASP A C 1
ATOM 694 O O . ASP A 1 109 ? -35.292 -5.277 -12.008 1.00 85.18 106 ASP A O 1
ATOM 699 N N . TYR A 1 110 ? -35.884 -7.381 -11.471 1.00 118.86 107 TYR A N 1
ATOM 700 C CA . TYR A 1 110 ? -36.226 -7.689 -12.869 1.00 119.40 107 TYR A CA 1
ATOM 701 C C . TYR A 1 110 ? -37.641 -8.055 -13.376 1.00 119.70 107 TYR A C 1
ATOM 702 O O . TYR A 1 110 ? -37.744 -8.468 -14.533 1.00 120.15 107 TYR A O 1
ATOM 711 N N . ASP A 1 111 ? -38.722 -7.974 -12.596 1.00 90.41 108 ASP A N 1
ATOM 712 C CA . ASP A 1 111 ? -38.762 -7.837 -11.156 1.00 90.51 108 ASP A CA 1
ATOM 713 C C . ASP A 1 111 ? -39.326 -9.170 -10.658 1.00 90.42 108 ASP A C 1
ATOM 714 O O . ASP A 1 111 ? -39.644 -9.337 -9.475 1.00 90.44 108 ASP A O 1
ATOM 719 N N . ASP A 1 112 ? -39.476 -10.100 -11.599 1.00 109.42 109 ASP A N 1
ATOM 720 C CA . ASP A 1 112 ? -39.872 -11.474 -11.316 1.00 109.13 109 ASP A CA 1
ATOM 721 C C . ASP A 1 112 ? -38.636 -12.291 -10.961 1.00 108.75 109 ASP A C 1
ATOM 722 O O . ASP A 1 112 ? -38.747 -13.434 -10.508 1.00 108.95 109 ASP A O 1
ATOM 727 N N . HIS A 1 113 ? -37.463 -11.695 -11.188 1.00 111.22 110 HIS A N 1
ATOM 728 C CA . HIS A 1 113 ? -36.190 -12.251 -10.727 1.00 110.38 110 HIS A CA 1
ATOM 729 C C . HIS A 1 113 ? -35.194 -11.178 -10.258 1.00 109.52 110 HIS A C 1
ATOM 730 O O . HIS A 1 113 ? -35.139 -10.074 -10.810 1.00 109.45 110 HIS A O 1
ATOM 737 N N . LEU A 1 114 ? -34.433 -11.513 -9.218 1.00 90.96 111 LEU A N 1
ATOM 738 C CA . LEU A 1 114 ? -33.328 -10.682 -8.768 1.00 89.59 111 LEU A CA 1
ATOM 739 C C . LEU A 1 114 ? -32.054 -11.214 -9.388 1.00 88.72 111 LEU A C 1
ATOM 740 O O . LEU A 1 114 ? -31.770 -12.411 -9.310 1.00 88.67 111 LEU A O 1
ATOM 745 N N . PHE A 1 115 ? -31.296 -10.325 -10.016 1.00 98.90 112 PHE A N 1
ATOM 746 C CA . PHE A 1 115 ? -30.055 -10.712 -10.659 1.00 97.77 112 PHE A CA 1
ATOM 747 C C . PHE A 1 115 ? -28.875 -10.028 -9.996 1.00 97.11 112 PHE A C 1
ATOM 748 O O . PHE A 1 115 ? -28.838 -8.802 -9.903 1.00 97.32 112 PHE A O 1
ATOM 756 N N . LEU A 1 116 ? -27.912 -10.820 -9.539 1.00 73.38 113 LEU A N 1
ATOM 757 C CA . LEU A 1 116 ? -26.696 -10.259 -8.964 1.00 72.50 113 LEU A CA 1
ATOM 758 C C . LEU A 1 116 ? -25.413 -10.867 -9.504 1.00 71.94 113 LEU A C 1
ATOM 759 O O . LEU A 1 116 ? -25.335 -12.062 -9.775 1.00 71.72 113 LEU A O 1
ATOM 764 N N . VAL A 1 117 ? -24.415 -10.010 -9.668 1.00 67.86 114 VAL A N 1
ATOM 765 C CA . VAL A 1 117 ? -23.093 -10.424 -10.083 1.00 67.42 114 VAL A CA 1
ATOM 766 C C . VAL A 1 117 ? -22.185 -10.352 -8.869 1.00 67.30 114 VAL A C 1
ATOM 767 O O . VAL A 1 117 ? -22.129 -9.338 -8.192 1.00 67.20 114 VAL A O 1
ATOM 771 N N . LEU A 1 118 ? -21.490 -11.441 -8.589 1.00 66.93 115 LEU A N 1
ATOM 772 C CA . LEU A 1 118 ? -20.562 -11.476 -7.483 1.00 66.98 115 LEU A CA 1
ATOM 773 C C . LEU A 1 118 ? -19.171 -11.770 -8.007 1.00 67.37 115 LEU A C 1
ATOM 774 O O . LEU A 1 118 ? -18.957 -11.868 -9.215 1.00 67.38 115 LEU A O 1
ATOM 779 N N . LYS A 1 119 ? -18.224 -11.896 -7.085 1.00 61.84 116 LYS A N 1
ATOM 780 C CA . LYS A 1 119 ? -16.850 -12.206 -7.423 1.00 62.21 116 LYS A CA 1
ATOM 781 C C . LYS A 1 119 ? -16.298 -13.184 -6.399 1.00 62.93 116 LYS A C 1
ATOM 782 O O . LYS A 1 119 ? -16.610 -13.099 -5.209 1.00 62.63 116 LYS A O 1
ATOM 788 N N . ILE A 1 120 ? -15.499 -14.135 -6.868 1.00 76.64 117 ILE A N 1
ATOM 789 C CA . ILE A 1 120 ? -14.893 -15.109 -5.976 1.00 77.58 117 ILE A CA 1
ATOM 790 C C . ILE A 1 120 ? -13.379 -15.007 -6.044 1.00 78.32 117 ILE A C 1
ATOM 791 O O . ILE A 1 120 ? -12.796 -14.899 -7.119 1.00 78.22 117 ILE A O 1
ATOM 796 N N . LEU A 1 121 ? -12.756 -15.016 -4.875 1.00 78.81 118 LEU A N 1
ATOM 797 C CA . LEU A 1 121 ? -11.327 -14.814 -4.783 1.00 80.16 118 LEU A CA 1
ATOM 798 C C . LEU A 1 121 ? -10.647 -16.147 -4.558 1.00 81.22 118 LEU A C 1
ATOM 799 O O . LEU A 1 121 ? -10.822 -16.782 -3.514 1.00 81.40 118 LEU A O 1
ATOM 804 N N . LEU A 1 122 ? -9.879 -16.559 -5.562 1.00 93.95 119 LEU A N 1
ATOM 805 C CA . LEU A 1 122 ? -9.244 -17.871 -5.598 1.00 95.25 119 LEU A CA 1
ATOM 806 C C . LEU A 1 122 ? -7.729 -17.784 -5.525 1.00 96.28 119 LEU A C 1
ATOM 807 O O . LEU A 1 122 ? -7.058 -17.458 -6.514 1.00 96.27 119 LEU A O 1
ATOM 812 N N . TYR A 1 123 ? -7.193 -18.100 -4.354 1.00 92.47 120 TYR A N 1
ATOM 813 C CA . TYR A 1 123 ? -5.754 -18.138 -4.171 1.00 93.78 120 TYR A CA 1
ATOM 814 C C . TYR A 1 123 ? -5.151 -19.428 -4.722 1.00 94.63 120 TYR A C 1
ATOM 815 O O . TYR A 1 123 ? -4.698 -20.298 -3.972 1.00 94.89 120 TYR A O 1
ATOM 824 N N . ASN A 1 124 ? -5.173 -19.542 -6.048 1.00 147.49 121 ASN A N 1
ATOM 825 C CA . ASN A 1 124 ? -4.486 -20.617 -6.753 1.00 148.52 121 ASN A CA 1
ATOM 826 C C . ASN A 1 124 ? -3.133 -20.080 -7.205 1.00 148.90 121 ASN A C 1
ATOM 827 O O . ASN A 1 124 ? -3.041 -19.400 -8.232 1.00 149.07 121 ASN A O 1
ATOM 832 N N . GLU A 1 125 ? -2.095 -20.403 -6.429 1.00 181.97 122 GLU A N 1
ATOM 833 C CA . GLU A 1 125 ? -0.792 -19.702 -6.451 1.00 182.49 122 GLU A CA 1
ATOM 834 C C . GLU A 1 125 ? -0.931 -18.165 -6.448 1.00 182.32 122 GLU A C 1
ATOM 835 O O . GLU A 1 125 ? -0.922 -17.547 -5.372 1.00 182.67 122 GLU A O 1
ATOM 841 N N . THR A 1 126 ? -1.067 -17.561 -7.630 1.00 115.59 123 THR A N 1
ATOM 842 C CA . THR A 1 126 ? -1.488 -16.161 -7.737 1.00 115.11 123 THR A CA 1
ATOM 843 C C . THR A 1 126 ? -2.966 -16.060 -7.367 1.00 114.64 123 THR A C 1
ATOM 844 O O . THR A 1 126 ? -3.734 -17.000 -7.609 1.00 114.60 123 THR A O 1
ATOM 848 N N . LEU A 1 127 ? -3.365 -14.934 -6.776 1.00 99.46 124 LEU A N 1
ATOM 849 C CA . LEU A 1 127 ? -4.785 -14.671 -6.559 1.00 98.66 124 LEU A CA 1
ATOM 850 C C . LEU A 1 127 ? -5.478 -14.641 -7.911 1.00 98.22 124 LEU A C 1
ATOM 851 O O . LEU A 1 127 ? -4.992 -14.010 -8.847 1.00 98.27 124 LEU A O 1
ATOM 856 N N . GLU A 1 128 ? -6.596 -15.349 -8.009 1.00 87.41 125 GLU A N 1
ATOM 857 C CA . GLU A 1 128 ? -7.402 -15.369 -9.218 1.00 86.89 125 GLU A CA 1
ATOM 858 C C . GLU A 1 128 ? -8.824 -14.934 -8.865 1.00 86.14 125 GLU A C 1
ATOM 859 O O . GLU A 1 128 ? -9.341 -15.283 -7.804 1.00 86.14 125 GLU A O 1
ATOM 865 N N . ILE A 1 129 ? -9.444 -14.153 -9.743 1.00 71.60 126 ILE A N 1
ATOM 866 C CA . ILE A 1 129 ? -10.801 -13.673 -9.509 1.00 70.77 126 ILE A CA 1
ATOM 867 C C . ILE A 1 129 ? -11.763 -14.280 -10.521 1.00 70.20 126 ILE A C 1
ATOM 868 O O . ILE A 1 129 ? -11.635 -14.065 -11.733 1.00 70.18 126 ILE A O 1
ATOM 873 N N . ASP A 1 130 ? -12.725 -15.042 -10.013 1.00 88.10 127 ASP A N 1
ATOM 874 C CA . ASP A 1 130 ? -13.775 -15.624 -10.841 1.00 87.35 127 ASP A CA 1
ATOM 875 C C . ASP A 1 130 ? -15.098 -14.896 -10.609 1.00 86.52 127 ASP A C 1
ATOM 876 O O . ASP A 1 130 ? -15.257 -14.189 -9.613 1.00 86.39 127 ASP A O 1
ATOM 881 N N . GLN A 1 131 ? -16.041 -15.071 -11.529 1.00 71.15 128 GLN A N 1
ATOM 882 C CA . GLN A 1 131 ? -17.366 -14.487 -11.380 1.00 70.24 128 GLN A CA 1
ATOM 883 C C . GLN A 1 131 ? -18.392 -15.550 -10.992 1.00 69.84 128 GLN A C 1
ATOM 884 O O . GLN A 1 131 ? -18.265 -16.713 -11.369 1.00 69.78 128 GLN A O 1
ATOM 890 N N . LEU A 1 132 ? -19.392 -15.141 -10.215 1.00 81.99 129 LEU A N 1
ATOM 891 C CA . LEU A 1 132 ? -20.504 -16.010 -9.842 1.00 81.71 129 LEU A CA 1
ATOM 892 C C . LEU A 1 132 ? -21.812 -15.232 -9.939 1.00 81.57 129 LEU A C 1
ATOM 893 O O . LEU A 1 132 ? -22.161 -14.479 -9.028 1.00 81.68 129 LEU A O 1
ATOM 898 N N . SER A 1 133 ? -22.522 -15.411 -11.052 1.00 65.28 130 SER A N 1
ATOM 899 C CA . SER A 1 133 ? -23.843 -14.815 -11.223 1.00 65.17 130 SER A CA 1
ATOM 900 C C . SER A 1 133 ? -24.861 -15.581 -10.403 1.00 65.29 130 SER A C 1
ATOM 901 O O . SER A 1 133 ? -24.753 -16.791 -10.253 1.00 65.30 130 SER A O 1
ATOM 904 N N . LEU A 1 134 ? -25.838 -14.867 -9.859 1.00 77.21 131 LEU A N 1
ATOM 905 C CA . LEU A 1 134 ? -26.908 -15.501 -9.103 1.00 77.53 131 LEU A CA 1
ATOM 906 C C . LEU A 1 134 ? -28.253 -14.910 -9.499 1.00 78.09 131 LEU A C 1
ATOM 907 O O . LEU A 1 134 ? -28.390 -13.702 -9.658 1.00 78.23 131 LEU A O 1
ATOM 912 N N . VAL A 1 135 ? -29.237 -15.779 -9.684 1.00 78.34 132 VAL A N 1
ATOM 913 C CA . VAL A 1 135 ? -30.564 -15.347 -10.074 1.00 79.27 132 VAL A CA 1
ATOM 914 C C . VAL A 1 135 ? -31.584 -15.974 -9.143 1.00 79.88 132 VAL A C 1
ATOM 915 O O . VAL A 1 135 ? -31.507 -17.165 -8.848 1.00 79.94 132 VAL A O 1
ATOM 919 N N . LEU A 1 136 ? -32.517 -15.148 -8.672 1.00 79.81 133 LEU A N 1
ATOM 920 C CA . LEU A 1 136 ? -33.582 -15.574 -7.772 1.00 80.72 133 LEU A CA 1
ATOM 921 C C . LEU A 1 136 ? -34.933 -15.167 -8.343 1.00 81.58 133 LEU A C 1
ATOM 922 O O . LEU A 1 136 ? -35.208 -13.983 -8.500 1.00 81.57 133 LEU A O 1
ATOM 927 N N . LYS A 1 137 ? -35.759 -16.157 -8.667 1.00 108.49 134 LYS A N 1
ATOM 928 C CA . LYS A 1 137 ? -37.167 -15.922 -9.006 1.00 109.67 134 LYS A CA 1
ATOM 929 C C . LYS A 1 137 ? -38.046 -16.584 -7.934 1.00 110.41 134 LYS A C 1
ATOM 930 O O . LYS A 1 137 ? -37.515 -17.179 -6.983 1.00 110.37 134 LYS A O 1
ATOM 936 N N . LYS A 1 138 ? -39.373 -16.489 -8.076 1.00 99.38 135 LYS A N 1
ATOM 937 C CA . LYS A 1 138 ? -40.264 -17.076 -7.073 1.00 100.35 135 LYS A CA 1
ATOM 938 C C . LYS A 1 138 ? -40.046 -18.577 -7.003 1.00 100.90 135 LYS A C 1
ATOM 939 O O . LYS A 1 138 ? -40.327 -19.310 -7.957 1.00 101.20 135 LYS A O 1
ATOM 945 N N . ASN A 1 139 ? -39.512 -19.012 -5.866 1.00 107.12 136 ASN A N 1
ATOM 946 C CA . ASN A 1 139 ? -39.119 -20.401 -5.652 1.00 107.74 136 ASN A CA 1
ATOM 947 C C . ASN A 1 139 ? -38.253 -20.958 -6.799 1.00 107.79 136 ASN A C 1
ATOM 948 O O . ASN A 1 139 ? -38.588 -21.981 -7.399 1.00 107.76 136 ASN A O 1
ATOM 953 N N . LEU A 1 140 ? -37.154 -20.259 -7.098 1.00 131.05 137 LEU A N 1
ATOM 954 C CA . LEU A 1 140 ? -36.187 -20.674 -8.130 1.00 131.12 137 LEU A CA 1
ATOM 955 C C . LEU A 1 140 ? -34.839 -19.958 -7.996 1.00 131.14 137 LEU A C 1
ATOM 956 O O . LEU A 1 140 ? -34.770 -18.730 -8.107 1.00 131.09 137 LEU A O 1
ATOM 961 N N . VAL A 1 141 ? -33.774 -20.734 -7.784 1.00 83.28 138 VAL A N 1
ATOM 962 C CA . VAL A 1 141 ? -32.412 -20.188 -7.686 1.00 83.26 138 VAL A CA 1
ATOM 963 C C . VAL A 1 141 ? -31.506 -20.699 -8.801 1.00 83.41 138 VAL A C 1
ATOM 964 O O . VAL A 1 141 ? -31.237 -21.898 -8.899 1.00 83.30 138 VAL A O 1
ATOM 968 N N . ALA A 1 142 ? -31.027 -19.774 -9.627 1.00 95.05 139 ALA A N 1
ATOM 969 C CA . ALA A 1 142 ? -30.117 -20.111 -10.713 1.00 95.29 139 ALA A CA 1
ATOM 970 C C . ALA A 1 142 ? -28.749 -19.475 -10.502 1.00 95.49 139 ALA A C 1
ATOM 971 O O . ALA A 1 142 ? -28.606 -18.254 -10.575 1.00 95.49 139 ALA A O 1
ATOM 973 N N . THR A 1 143 ? -27.753 -20.313 -10.238 1.00 87.66 140 THR A N 1
ATOM 974 C CA . THR A 1 143 ? -26.373 -19.863 -10.110 1.00 88.07 140 THR A CA 1
ATOM 975 C C . THR A 1 143 ? -25.605 -20.132 -11.405 1.00 88.49 140 THR A C 1
ATOM 976 O O . THR A 1 143 ? -25.944 -21.046 -12.153 1.00 88.49 140 THR A O 1
ATOM 980 N N . PHE A 1 144 ? -24.576 -19.327 -11.664 1.00 83.81 141 PHE A N 1
ATOM 981 C CA . PHE A 1 144 ? -23.759 -19.441 -12.875 1.00 84.49 141 PHE A CA 1
ATOM 982 C C . PHE A 1 144 ? -22.274 -19.298 -12.542 1.00 85.01 141 PHE A C 1
ATOM 983 O O . PHE A 1 144 ? -21.782 -18.195 -12.299 1.00 85.14 141 PHE A O 1
ATOM 991 N N . GLU A 1 145 ? -21.561 -20.419 -12.552 1.00 78.07 142 GLU A N 1
ATOM 992 C CA . GLU A 1 145 ? -20.180 -20.471 -12.083 1.00 78.79 142 GLU A CA 1
ATOM 993 C C . GLU A 1 145 ? -19.166 -20.632 -13.209 1.00 79.41 142 GLU A C 1
ATOM 994 O O . GLU A 1 145 ? -19.458 -21.245 -14.233 1.00 79.41 142 GLU A O 1
ATOM 1000 N N . GLU A 1 146 ? -17.971 -20.084 -13.008 1.00 91.02 143 GLU A N 1
ATOM 1001 C CA . GLU A 1 146 ? -16.890 -20.215 -13.980 1.00 91.90 143 GLU A CA 1
ATOM 1002 C C . GLU A 1 146 ? -16.281 -21.613 -13.944 1.00 92.60 143 GLU A C 1
ATOM 1003 O O . GLU A 1 146 ? -16.188 -22.279 -14.973 1.00 92.67 143 GLU A O 1
ATOM 1009 N N . ARG A 1 147 ? -15.862 -22.040 -12.757 1.00 98.94 144 ARG A N 1
ATOM 1010 C CA . ARG A 1 147 ? -15.315 -23.374 -12.549 1.00 99.93 144 ARG A CA 1
ATOM 1011 C C . ARG A 1 147 ? -16.134 -24.065 -11.472 1.00 100.82 144 ARG A C 1
ATOM 1012 O O . ARG A 1 147 ? -17.114 -23.501 -10.980 1.00 100.92 144 ARG A O 1
ATOM 1020 N N . GLU A 1 148 ? -15.738 -25.286 -11.109 1.00 103.01 145 GLU A N 1
ATOM 1021 C CA . GLU A 1 148 ? -16.349 -25.986 -9.976 1.00 104.07 145 GLU A CA 1
ATOM 1022 C C . GLU A 1 148 ? -15.384 -26.017 -8.787 1.00 104.66 145 GLU A C 1
ATOM 1023 O O . GLU A 1 148 ? -14.679 -25.035 -8.547 1.00 104.64 145 GLU A O 1
ATOM 1029 N N . TYR A 1 149 ? -15.355 -27.136 -8.057 1.00 183.13 146 TYR A N 1
ATOM 1030 C CA . TYR A 1 149 ? -14.623 -27.248 -6.783 1.00 184.01 146 TYR A CA 1
ATOM 1031 C C . TYR A 1 149 ? -14.749 -25.976 -5.918 1.00 184.27 146 TYR A C 1
ATOM 1032 O O . TYR A 1 149 ? -13.775 -25.509 -5.313 1.00 184.39 146 TYR A O 1
ATOM 1041 N N . TRP A 1 150 ? -15.966 -25.436 -5.862 1.00 138.08 147 TRP A N 1
ATOM 1042 C CA . TRP A 1 150 ? -16.219 -24.146 -5.236 1.00 138.30 147 TRP A CA 1
ATOM 1043 C C . TRP A 1 150 ? -16.279 -24.212 -3.708 1.00 138.41 147 TRP A C 1
ATOM 1044 O O . TRP A 1 150 ? -15.554 -24.982 -3.071 1.00 138.32 147 TRP A O 1
ATOM 1055 N N . ILE A 1 151 ? -17.135 -23.360 -3.144 1.00 159.16 148 ILE A N 1
ATOM 1056 C CA . ILE A 1 151 ? -17.482 -23.363 -1.731 1.00 159.16 148 ILE A CA 1
ATOM 1057 C C . ILE A 1 151 ? -18.917 -23.900 -1.626 1.00 159.19 148 ILE A C 1
ATOM 1058 O O . ILE A 1 151 ? -19.455 -24.090 -0.529 1.00 159.24 148 ILE A O 1
ATOM 1063 N N . LEU A 1 152 ? -19.521 -24.151 -2.788 1.00 127.08 149 LEU A N 1
ATOM 1064 C CA . LEU A 1 152 ? -20.872 -24.703 -2.890 1.00 126.99 149 LEU A CA 1
ATOM 1065 C C . LEU A 1 152 ? -20.936 -26.151 -2.411 1.00 127.06 149 LEU A C 1
ATOM 1066 O O . LEU A 1 152 ? -22.020 -26.733 -2.325 1.00 127.15 149 LEU A O 1
ATOM 1071 N N . ASP A 1 153 ? -19.767 -26.713 -2.105 1.00 114.78 150 ASP A N 1
ATOM 1072 C CA . ASP A 1 153 ? -19.606 -28.081 -1.595 1.00 114.79 150 ASP A CA 1
ATOM 1073 C C . ASP A 1 153 ? -20.508 -28.359 -0.399 1.00 114.62 150 ASP A C 1
ATOM 1074 O O . ASP A 1 153 ? -21.197 -29.378 -0.356 1.00 114.56 150 ASP A O 1
ATOM 1079 N N . SER A 1 154 ? -20.492 -27.444 0.566 1.00 131.04 151 SER A N 1
ATOM 1080 C CA . SER A 1 154 ? -21.318 -27.558 1.762 1.00 130.93 151 SER A CA 1
ATOM 1081 C C . SER A 1 154 ? -22.784 -27.218 1.494 1.00 130.81 151 SER A C 1
ATOM 1082 O O . SER A 1 154 ? -23.662 -27.686 2.213 1.00 130.85 151 SER A O 1
ATOM 1085 N N . ILE A 1 155 ? -23.046 -26.410 0.467 1.00 100.66 152 ILE A N 1
ATOM 1086 C CA . ILE A 1 155 ? -24.423 -26.048 0.103 1.00 100.56 152 ILE A CA 1
ATOM 1087 C C . ILE A 1 155 ? -25.161 -27.280 -0.427 1.00 100.51 152 ILE A C 1
ATOM 1088 O O . ILE A 1 155 ? -26.369 -27.433 -0.223 1.00 100.54 152 ILE A O 1
ATOM 1093 N N . ARG A 1 156 ? -24.414 -28.161 -1.087 1.00 105.57 153 ARG A N 1
ATOM 1094 C CA . ARG A 1 156 ? -24.880 -29.508 -1.386 1.00 105.33 153 ARG A CA 1
ATOM 1095 C C . ARG A 1 156 ? -25.060 -30.276 -0.069 1.00 105.14 153 ARG A C 1
ATOM 1096 O O . ARG A 1 156 ? -26.132 -30.813 0.195 1.00 105.08 153 ARG A O 1
ATOM 1104 N N . SER A 1 157 ? -24.013 -30.292 0.760 1.00 122.23 154 SER A N 1
ATOM 1105 C CA . SER A 1 157 ? -24.007 -31.022 2.038 1.00 122.18 154 SER A CA 1
ATOM 1106 C C . SER A 1 157 ? -25.128 -30.606 2.986 1.00 122.31 154 SER A C 1
ATOM 1107 O O . SER A 1 157 ? -25.627 -31.426 3.762 1.00 122.39 154 SER A O 1
ATOM 1110 N N . ARG A 1 158 ? -25.504 -29.330 2.934 1.00 122.13 155 ARG A N 1
ATOM 1111 C CA . ARG A 1 158 ? -26.584 -28.813 3.765 1.00 122.12 155 ARG A CA 1
ATOM 1112 C C . ARG A 1 158 ? -27.945 -29.232 3.209 1.00 121.80 155 ARG A C 1
ATOM 1113 O O . ARG A 1 158 ? -28.887 -29.447 3.976 1.00 121.80 155 ARG A O 1
ATOM 1121 N N . LEU A 1 159 ? -28.039 -29.347 1.881 1.00 145.85 156 LEU A N 1
ATOM 1122 C CA . LEU A 1 159 ? -29.224 -29.924 1.228 1.00 145.49 156 LEU A CA 1
ATOM 1123 C C . LEU A 1 159 ? -29.312 -31.437 1.465 1.00 145.40 156 LEU A C 1
ATOM 1124 O O . LEU A 1 159 ? -30.405 -32.020 1.427 1.00 145.50 156 LEU A O 1
ATOM 1129 N N . LYS A 1 160 ? -28.151 -32.055 1.700 1.00 152.53 157 LYS A N 1
ATOM 1130 C CA . LYS A 1 160 ? -28.048 -33.476 2.033 1.00 152.10 157 LYS A CA 1
ATOM 1131 C C . LYS A 1 160 ? -28.683 -33.781 3.398 1.00 151.77 157 LYS A C 1
ATOM 1132 O O . LYS A 1 160 ? -29.409 -34.766 3.540 1.00 151.78 157 LYS A O 1
ATOM 1138 N N . SER A 1 161 ? -28.406 -32.929 4.386 1.00 106.67 158 SER A N 1
ATOM 1139 C CA . SER A 1 161 ? -28.961 -33.071 5.734 1.00 106.15 158 SER A CA 1
ATOM 1140 C C . SER A 1 161 ? -30.357 -32.467 5.824 1.00 105.84 158 SER A C 1
ATOM 1141 O O . SER A 1 161 ? -30.631 -31.418 5.234 1.00 105.89 158 SER A O 1
ATOM 1144 N N . GLY A 1 162 ? -31.234 -33.135 6.571 1.00 200.00 159 GLY A N 1
ATOM 1145 C CA . GLY A 1 162 ? -32.594 -32.644 6.808 1.00 200.00 159 GLY A CA 1
ATOM 1146 C C . GLY A 1 162 ? -32.603 -31.439 7.733 1.00 199.98 159 GLY A C 1
ATOM 1147 O O . GLY A 1 162 ? -32.860 -31.570 8.937 1.00 200.00 159 GLY A O 1
ATOM 1148 N N . GLY A 1 163 ? -32.314 -30.268 7.165 1.00 124.13 160 GLY A N 1
ATOM 1149 C CA . GLY A 1 163 ? -32.244 -29.028 7.931 1.00 122.96 160 GLY A CA 1
ATOM 1150 C C . GLY A 1 163 ? -33.238 -27.972 7.485 1.00 122.14 160 GLY A C 1
ATOM 1151 O O . GLY A 1 163 ? -34.251 -28.280 6.843 1.00 122.14 160 GLY A O 1
ATOM 1152 N N . ARG A 1 164 ? -32.935 -26.723 7.840 1.00 118.49 161 ARG A N 1
ATOM 1153 C CA . ARG A 1 164 ? -33.737 -25.552 7.466 1.00 117.29 161 ARG A CA 1
ATOM 1154 C C . ARG A 1 164 ? -33.526 -25.148 5.994 1.00 116.68 161 ARG A C 1
ATOM 1155 O O . ARG A 1 164 ? -34.225 -24.272 5.473 1.00 116.54 161 ARG A O 1
ATOM 1163 N N . MET A 1 165 ? -32.555 -25.794 5.345 1.00 96.82 162 MET A N 1
ATOM 1164 C CA . MET A 1 165 ? -32.291 -25.624 3.915 1.00 95.98 162 MET A CA 1
ATOM 1165 C C . MET A 1 165 ? -33.502 -25.981 3.057 1.00 95.51 162 MET A C 1
ATOM 1166 O O . MET A 1 165 ? -33.969 -25.165 2.250 1.00 95.31 162 MET A O 1
ATOM 1171 N N . ARG A 1 166 ? -33.998 -27.206 3.249 1.00 108.49 163 ARG A N 1
ATOM 1172 C CA . ARG A 1 166 ? -35.107 -27.758 2.470 1.00 107.60 163 ARG A CA 1
ATOM 1173 C C . ARG A 1 166 ? -36.427 -27.070 2.791 1.00 106.72 163 ARG A C 1
ATOM 1174 O O . ARG A 1 166 ? -37.222 -26.779 1.886 1.00 106.70 163 ARG A O 1
ATOM 1182 N N . LYS A 1 167 ? -36.645 -26.813 4.082 1.00 96.33 164 LYS A N 1
ATOM 1183 C CA . LYS A 1 167 ? -37.906 -26.271 4.590 1.00 95.08 164 LYS A CA 1
ATOM 1184 C C . LYS A 1 167 ? -38.195 -24.879 4.051 1.00 94.03 164 LYS A C 1
ATOM 1185 O O . LYS A 1 167 ? -39.356 -24.469 3.975 1.00 94.02 164 LYS A O 1
ATOM 1191 N N . LEU A 1 168 ? -37.139 -24.164 3.663 1.00 73.73 165 LEU A N 1
ATOM 1192 C CA . LEU A 1 168 ? -37.267 -22.759 3.307 1.00 72.24 165 LEU A CA 1
ATOM 1193 C C . LEU A 1 168 ? -37.046 -22.481 1.826 1.00 71.27 165 LEU A C 1
ATOM 1194 O O . LEU A 1 168 ? -36.347 -23.223 1.133 1.00 70.94 165 LEU A O 1
ATOM 1199 N N . ALA A 1 169 ? -37.656 -21.394 1.364 1.00 77.17 166 ALA A N 1
ATOM 1200 C CA . ALA A 1 169 ? -37.715 -21.038 -0.052 1.00 76.26 166 ALA A CA 1
ATOM 1201 C C . ALA A 1 169 ? -36.352 -20.812 -0.709 1.00 75.63 166 ALA A C 1
ATOM 1202 O O . ALA A 1 169 ? -35.305 -21.114 -0.130 1.00 75.68 166 ALA A O 1
ATOM 1204 N N . GLY A 1 170 ? -36.382 -20.286 -1.933 1.00 85.12 167 GLY A N 1
ATOM 1205 C CA . GLY A 1 170 ? -35.172 -19.991 -2.680 1.00 83.73 167 GLY A CA 1
ATOM 1206 C C . GLY A 1 170 ? -34.437 -18.841 -2.037 1.00 82.89 167 GLY A C 1
ATOM 1207 O O . GLY A 1 170 ? -33.207 -18.794 -2.052 1.00 82.91 167 GLY A O 1
ATOM 1208 N N . ASP A 1 171 ? -35.203 -17.915 -1.462 1.00 94.10 168 ASP A N 1
ATOM 1209 C CA . ASP A 1 171 ? -34.647 -16.744 -0.783 1.00 92.95 168 ASP A CA 1
ATOM 1210 C C . ASP A 1 171 ? -33.593 -17.139 0.260 1.00 92.31 168 ASP A C 1
ATOM 1211 O O . ASP A 1 171 ? -32.515 -16.550 0.309 1.00 92.26 168 ASP A O 1
ATOM 1216 N N . TYR A 1 172 ? -33.898 -18.160 1.058 1.00 82.85 169 TYR A N 1
ATOM 1217 C CA . TYR A 1 172 ? -32.954 -18.665 2.042 1.00 82.05 169 TYR A CA 1
ATOM 1218 C C . TYR A 1 172 ? -31.734 -19.284 1.376 1.00 81.67 169 TYR A C 1
ATOM 1219 O O . TYR A 1 172 ? -30.614 -19.119 1.855 1.00 82.01 169 TYR A O 1
ATOM 1228 N N . LEU A 1 173 ? -31.941 -20.005 0.280 1.00 75.29 170 LEU A N 1
ATOM 1229 C CA . LEU A 1 173 ? -30.811 -20.603 -0.415 1.00 74.45 170 LEU A CA 1
ATOM 1230 C C . LEU A 1 173 ? -29.869 -19.522 -0.948 1.00 73.73 170 LEU A C 1
ATOM 1231 O O . LEU A 1 173 ? -28.659 -19.576 -0.707 1.00 73.69 170 LEU A O 1
ATOM 1236 N N . ALA A 1 174 ? -30.434 -18.545 -1.655 1.00 79.54 171 ALA A N 1
ATOM 1237 C CA . ALA A 1 174 ? -29.663 -17.412 -2.173 1.00 78.84 171 ALA A CA 1
ATOM 1238 C C . ALA A 1 174 ? -28.816 -16.779 -1.067 1.00 78.09 171 ALA A C 1
ATOM 1239 O O . ALA A 1 174 ? -27.651 -16.428 -1.282 1.00 77.95 171 ALA A O 1
ATOM 1241 N N . TYR A 1 175 ? -29.416 -16.665 0.116 1.00 65.32 172 TYR A N 1
ATOM 1242 C CA . TYR A 1 175 ? -28.740 -16.182 1.308 1.00 64.38 172 TYR A CA 1
ATOM 1243 C C . TYR A 1 175 ? -27.522 -17.044 1.680 1.00 64.05 172 TYR A C 1
ATOM 1244 O O . TYR A 1 175 ? -26.426 -16.522 1.879 1.00 63.99 172 TYR A O 1
ATOM 1253 N N . THR A 1 176 ? -27.722 -18.357 1.763 1.00 74.66 173 THR A N 1
ATOM 1254 C CA . THR A 1 176 ? -26.677 -19.302 2.180 1.00 74.41 173 THR A CA 1
ATOM 1255 C C . THR A 1 176 ? -25.428 -19.202 1.297 1.00 73.86 173 THR A C 1
ATOM 1256 O O . THR A 1 176 ? -24.293 -19.292 1.785 1.00 73.67 173 THR A O 1
ATOM 1260 N N . ILE A 1 177 ? -25.659 -19.022 -0.001 1.00 79.94 174 ILE A N 1
ATOM 1261 C CA . ILE A 1 177 ? -24.595 -18.817 -0.979 1.00 79.28 174 ILE A CA 1
ATOM 1262 C C . ILE A 1 177 ? -23.854 -17.516 -0.682 1.00 78.73 174 ILE A C 1
ATOM 1263 O O . ILE A 1 177 ? -22.626 -17.512 -0.552 1.00 78.82 174 ILE A O 1
ATOM 1268 N N . LEU A 1 178 ? -24.599 -16.419 -0.548 1.00 62.23 175 LEU A N 1
ATOM 1269 C CA . LEU A 1 178 ? -23.997 -15.139 -0.164 1.00 61.26 175 LEU A CA 1
ATOM 1270 C C . LEU A 1 178 ? -23.193 -15.249 1.132 1.00 60.71 175 LEU A C 1
ATOM 1271 O O . LEU A 1 178 ? -22.101 -14.696 1.217 1.00 60.63 175 LEU A O 1
ATOM 1276 N N . ASP A 1 179 ? -23.722 -15.985 2.111 1.00 52.55 176 ASP A N 1
ATOM 1277 C CA . ASP A 1 179 ? -23.020 -16.235 3.375 1.00 52.39 176 ASP A CA 1
ATOM 1278 C C . ASP A 1 179 ? -21.718 -17.019 3.195 1.00 52.41 176 ASP A C 1
ATOM 1279 O O . ASP A 1 179 ? -20.725 -16.738 3.867 1.00 52.27 176 ASP A O 1
ATOM 1284 N N . ALA A 1 180 ? -21.725 -17.996 2.290 1.00 59.29 177 ALA A N 1
ATOM 1285 C CA . ALA A 1 180 ? -20.525 -18.772 1.989 1.00 59.23 177 ALA A CA 1
ATOM 1286 C C . ALA A 1 180 ? -19.492 -17.912 1.268 1.00 59.27 177 ALA A C 1
ATOM 1287 O O . ALA A 1 180 ? -18.312 -17.910 1.629 1.00 59.03 177 ALA A O 1
ATOM 1289 N N . VAL A 1 181 ? -19.953 -17.172 0.261 1.00 61.21 178 VAL A N 1
ATOM 1290 C CA . VAL A 1 181 ? -19.096 -16.266 -0.499 1.00 61.65 178 VAL A CA 1
ATOM 1291 C C . VAL A 1 181 ? -18.424 -15.254 0.423 1.00 61.95 178 VAL A C 1
ATOM 1292 O O . VAL A 1 181 ? -17.194 -15.158 0.450 1.00 61.80 178 VAL A O 1
ATOM 1296 N N . VAL A 1 182 ? -19.245 -14.522 1.182 1.00 55.96 179 VAL A N 1
ATOM 1297 C CA . VAL A 1 182 ? -18.771 -13.482 2.100 1.00 56.29 179 VAL A CA 1
ATOM 1298 C C . VAL A 1 182 ? -17.782 -14.012 3.131 1.00 56.92 179 VAL A C 1
ATOM 1299 O O . VAL A 1 182 ? -16.821 -13.331 3.453 1.00 56.82 179 VAL A O 1
ATOM 1303 N N . ASP A 1 183 ? -18.005 -15.231 3.626 1.00 72.71 180 ASP A N 1
ATOM 1304 C CA . ASP A 1 183 ? -17.044 -15.897 4.517 1.00 73.77 180 ASP A CA 1
ATOM 1305 C C . ASP A 1 183 ? -15.648 -15.974 3.895 1.00 74.52 180 ASP A C 1
ATOM 1306 O O . ASP A 1 183 ? -14.655 -15.625 4.535 1.00 74.75 180 ASP A O 1
ATOM 1311 N N . SER A 1 184 ? -15.579 -16.396 2.635 1.00 71.12 181 SER A N 1
ATOM 1312 C CA . SER A 1 184 ? -14.298 -16.533 1.932 1.00 72.10 181 SER A CA 1
ATOM 1313 C C . SER A 1 184 ? -13.535 -15.212 1.753 1.00 72.61 181 SER A C 1
ATOM 1314 O O . SER A 1 184 ? -12.337 -15.227 1.473 1.00 72.82 181 SER A O 1
ATOM 1317 N N . TYR A 1 185 ? -14.223 -14.082 1.904 1.00 91.70 182 TYR A N 1
ATOM 1318 C CA . TYR A 1 185 ? -13.581 -12.775 1.782 1.00 92.47 182 TYR A CA 1
ATOM 1319 C C . TYR A 1 185 ? -12.731 -12.434 2.995 1.00 93.10 182 TYR A C 1
ATOM 1320 O O . TYR A 1 185 ? -11.814 -11.612 2.906 1.00 93.35 182 TYR A O 1
ATOM 1329 N N . PHE A 1 186 ? -13.049 -13.050 4.131 1.00 85.71 183 PHE A N 1
ATOM 1330 C CA . PHE A 1 186 ? -12.246 -12.886 5.337 1.00 86.07 183 PHE A CA 1
ATOM 1331 C C . PHE A 1 186 ? -10.945 -13.647 5.173 1.00 86.30 183 PHE A C 1
ATOM 1332 O O . PHE A 1 186 ? -9.921 -13.240 5.710 1.00 86.41 183 PHE A O 1
ATOM 1340 N N . GLU A 1 187 ? -11.001 -14.748 4.423 1.00 77.33 184 GLU A N 1
ATOM 1341 C CA . GLU A 1 187 ? -9.811 -15.516 4.049 1.00 77.85 184 GLU A CA 1
ATOM 1342 C C . GLU A 1 187 ? -8.824 -14.657 3.255 1.00 77.67 184 GLU A C 1
ATOM 1343 O O . GLU A 1 187 ? -7.671 -14.497 3.649 1.00 77.64 184 GLU A O 1
ATOM 1349 N N . ALA A 1 188 ? -9.292 -14.091 2.148 1.00 68.32 185 ALA A N 1
ATOM 1350 C CA . ALA A 1 188 ? -8.470 -13.226 1.315 1.00 68.22 185 ALA A CA 1
ATOM 1351 C C . ALA A 1 188 ? -7.867 -12.069 2.115 1.00 68.34 185 ALA A C 1
ATOM 1352 O O . ALA A 1 188 ? -6.655 -11.857 2.093 1.00 68.19 185 ALA A O 1
ATOM 1354 N N . LEU A 1 189 ? -8.716 -11.341 2.835 1.00 90.71 186 LEU A N 1
ATOM 1355 C CA . LEU A 1 189 ? -8.282 -10.190 3.624 1.00 90.95 186 LEU A CA 1
ATOM 1356 C C . LEU A 1 189 ? -7.174 -10.560 4.601 1.00 91.27 186 LEU A C 1
ATOM 1357 O O . LEU A 1 189 ? -6.291 -9.743 4.882 1.00 91.25 186 LEU A O 1
ATOM 1362 N N . LEU A 1 190 ? -7.228 -11.794 5.105 1.00 79.78 187 LEU A N 1
ATOM 1363 C CA . LEU A 1 190 ? -6.235 -12.301 6.046 1.00 80.08 187 LEU A CA 1
ATOM 1364 C C . LEU A 1 190 ? -4.902 -12.505 5.326 1.00 80.16 187 LEU A C 1
ATOM 1365 O O . LEU A 1 190 ? -3.863 -12.022 5.780 1.00 80.19 187 LEU A O 1
ATOM 1370 N N . LYS A 1 191 ? -4.946 -13.188 4.188 1.00 64.24 188 LYS A N 1
ATOM 1371 C CA . LYS A 1 191 ? -3.759 -13.415 3.390 1.00 64.63 188 LYS A CA 1
ATOM 1372 C C . LYS A 1 191 ? -3.163 -12.100 2.906 1.00 64.91 188 LYS A C 1
ATOM 1373 O O . LYS A 1 191 ? -1.946 -11.924 2.944 1.00 65.17 188 LYS A O 1
ATOM 1379 N N . ILE A 1 192 ? -4.015 -11.170 2.485 1.00 73.11 189 ILE A N 1
ATOM 1380 C CA . ILE A 1 192 ? -3.554 -9.867 1.986 1.00 73.44 189 ILE A CA 1
ATOM 1381 C C . ILE A 1 192 ? -2.789 -9.065 3.054 1.00 73.91 189 ILE A C 1
ATOM 1382 O O . ILE A 1 192 ? -1.794 -8.399 2.751 1.00 73.84 189 ILE A O 1
ATOM 1387 N N . SER A 1 193 ? -3.243 -9.151 4.300 1.00 72.47 190 SER A N 1
ATOM 1388 C CA . SER A 1 193 ? -2.580 -8.455 5.398 1.00 73.09 190 SER A CA 1
ATOM 1389 C C . SER A 1 193 ? -1.188 -9.013 5.691 1.00 73.62 190 SER A C 1
ATOM 1390 O O . SER A 1 193 ? -0.277 -8.251 6.005 1.00 73.56 190 SER A O 1
ATOM 1393 N N . ASP A 1 194 ? -1.031 -10.334 5.589 1.00 74.91 191 ASP A N 1
ATOM 1394 C CA . ASP A 1 194 ? 0.273 -10.974 5.763 1.00 75.83 191 ASP A CA 1
ATOM 1395 C C . ASP A 1 194 ? 1.240 -10.433 4.730 1.00 76.03 191 ASP A C 1
ATOM 1396 O O . ASP A 1 194 ? 2.360 -10.036 5.057 1.00 75.99 191 ASP A O 1
ATOM 1401 N N . GLU A 1 195 ? 0.779 -10.415 3.483 1.00 82.96 192 GLU A N 1
ATOM 1402 C CA . GLU A 1 195 ? 1.536 -9.898 2.360 1.00 83.31 192 GLU A CA 1
ATOM 1403 C C . GLU A 1 195 ? 2.022 -8.472 2.596 1.00 83.49 192 GLU A C 1
ATOM 1404 O O . GLU A 1 195 ? 3.182 -8.166 2.329 1.00 83.71 192 GLU A O 1
ATOM 1410 N N . ILE A 1 196 ? 1.132 -7.609 3.084 1.00 61.47 193 ILE A N 1
ATOM 1411 C CA . ILE A 1 196 ? 1.491 -6.237 3.429 1.00 61.77 193 ILE A CA 1
ATOM 1412 C C . ILE A 1 196 ? 2.569 -6.246 4.501 1.00 62.20 193 ILE A C 1
ATOM 1413 O O . ILE A 1 196 ? 3.622 -5.652 4.321 1.00 62.25 193 ILE A O 1
ATOM 1418 N N . GLU A 1 197 ? 2.301 -6.936 5.606 1.00 85.65 194 GLU A N 1
ATOM 1419 C CA . GLU A 1 197 ? 3.256 -7.088 6.703 1.00 86.39 194 GLU A CA 1
ATOM 1420 C C . GLU A 1 197 ? 4.629 -7.567 6.233 1.00 86.77 194 GLU A C 1
ATOM 1421 O O . GLU A 1 197 ? 5.647 -7.029 6.659 1.00 86.78 194 GLU A O 1
ATOM 1427 N N . VAL A 1 198 ? 4.645 -8.564 5.347 1.00 89.70 195 VAL A N 1
ATOM 1428 C CA . VAL A 1 198 ? 5.885 -9.117 4.792 1.00 90.31 195 VAL A CA 1
ATOM 1429 C C . VAL A 1 198 ? 6.611 -8.133 3.863 1.00 90.81 195 VAL A C 1
ATOM 1430 O O . VAL A 1 198 ? 7.838 -8.029 3.913 1.00 90.99 195 VAL A O 1
ATOM 1434 N N . LEU A 1 199 ? 5.864 -7.417 3.025 1.00 86.74 196 LEU A N 1
ATOM 1435 C CA . LEU A 1 199 ? 6.468 -6.423 2.139 1.00 87.40 196 LEU A CA 1
ATOM 1436 C C . LEU A 1 199 ? 6.906 -5.180 2.913 1.00 88.02 196 LEU A C 1
ATOM 1437 O O . LEU A 1 199 ? 8.015 -4.684 2.711 1.00 88.23 196 LEU A O 1
ATOM 1442 N N . GLU A 1 200 ? 6.037 -4.692 3.800 1.00 79.55 197 GLU A N 1
ATOM 1443 C CA . GLU A 1 200 ? 6.354 -3.557 4.672 1.00 80.09 197 GLU A CA 1
ATOM 1444 C C . GLU A 1 200 ? 7.654 -3.815 5.417 1.00 80.62 197 GLU A C 1
ATOM 1445 O O . GLU A 1 200 ? 8.487 -2.921 5.550 1.00 80.47 197 GLU A O 1
ATOM 1451 N N . ASP A 1 201 ? 7.817 -5.047 5.894 1.00 99.91 198 ASP A N 1
ATOM 1452 C CA . ASP A 1 201 ? 9.027 -5.446 6.593 1.00 100.90 198 ASP A CA 1
ATOM 1453 C C . ASP A 1 201 ? 10.255 -5.299 5.704 1.00 101.45 198 ASP A C 1
ATOM 1454 O O . ASP A 1 201 ? 11.033 -4.369 5.895 1.00 101.66 198 ASP A O 1
ATOM 1459 N N . GLU A 1 202 ? 10.407 -6.174 4.711 1.00 102.54 199 GLU A N 1
ATOM 1460 C CA . GLU A 1 202 ? 11.599 -6.154 3.860 1.00 103.05 199 GLU A CA 1
ATOM 1461 C C . GLU A 1 202 ? 11.840 -4.816 3.146 1.00 103.35 199 GLU A C 1
ATOM 1462 O O . GLU A 1 202 ? 12.894 -4.628 2.542 1.00 103.59 199 GLU A O 1
ATOM 1468 N N . VAL A 1 203 ? 10.872 -3.901 3.212 1.00 84.42 200 VAL A N 1
ATOM 1469 C CA . VAL A 1 203 ? 11.107 -2.512 2.805 1.00 84.78 200 VAL A CA 1
ATOM 1470 C C . VAL A 1 203 ? 11.811 -1.773 3.951 1.00 85.27 200 VAL A C 1
ATOM 1471 O O . VAL A 1 203 ? 12.903 -1.232 3.772 1.00 85.31 200 VAL A O 1
ATOM 1475 N N . VAL A 1 204 ? 11.180 -1.774 5.124 1.00 114.26 201 VAL A N 1
ATOM 1476 C CA . VAL A 1 204 ? 11.727 -1.150 6.330 1.00 114.97 201 VAL A CA 1
ATOM 1477 C C . VAL A 1 204 ? 12.992 -1.880 6.775 1.00 115.45 201 VAL A C 1
ATOM 1478 O O . VAL A 1 204 ? 14.069 -1.281 6.834 1.00 115.69 201 VAL A O 1
ATOM 1482 N N . SER A 1 205 ? 12.847 -3.173 7.073 1.00 107.43 202 SER A N 1
ATOM 1483 C CA . SER A 1 205 ? 13.969 -4.060 7.401 1.00 107.84 202 SER A CA 1
ATOM 1484 C C . SER A 1 205 ? 15.034 -4.025 6.308 1.00 107.99 202 SER A C 1
ATOM 1485 O O . SER A 1 205 ? 16.190 -4.389 6.546 1.00 108.01 202 SER A O 1
ATOM 1488 N N . GLY A 1 206 ? 14.631 -3.580 5.116 1.00 100.25 203 GLY A N 1
ATOM 1489 C CA . GLY A 1 206 ? 15.551 -3.341 4.009 1.00 100.42 203 GLY A CA 1
ATOM 1490 C C . GLY A 1 206 ? 16.362 -2.089 4.266 1.00 100.54 203 GLY A C 1
ATOM 1491 O O . GLY A 1 206 ? 16.430 -1.198 3.414 1.00 100.58 203 GLY A O 1
ATOM 1492 N N . ASP A 1 207 ? 16.956 -2.037 5.462 1.00 200.00 204 ASP A N 1
ATOM 1493 C CA . ASP A 1 207 ? 17.845 -0.957 5.940 1.00 200.00 204 ASP A CA 1
ATOM 1494 C C . ASP A 1 207 ? 17.321 0.481 5.801 1.00 200.00 204 ASP A C 1
ATOM 1495 O O . ASP A 1 207 ? 17.803 1.383 6.503 1.00 200.00 204 ASP A O 1
ATOM 1500 N N . SER A 1 208 ? 16.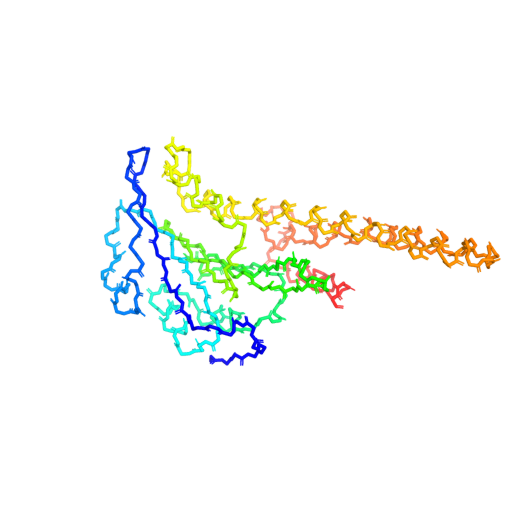346 0.692 4.911 1.00 130.25 205 SER A N 1
ATOM 1501 C CA . SER A 1 208 ? 15.808 2.024 4.668 1.00 129.61 205 SER A CA 1
ATOM 1502 C C . SER A 1 208 ? 14.718 2.341 5.681 1.00 129.31 205 SER A C 1
ATOM 1503 O O . SER A 1 208 ? 13.591 2.682 5.314 1.00 129.53 205 SER A O 1
ATOM 1506 N N . THR A 1 209 ? 15.075 2.230 6.961 1.00 86.50 206 THR A N 1
ATOM 1507 C CA . THR A 1 209 ? 14.166 2.507 8.073 1.00 85.95 206 THR A CA 1
ATOM 1508 C C . THR A 1 209 ? 13.824 3.998 8.126 1.00 85.45 206 THR A C 1
ATOM 1509 O O . THR A 1 209 ? 12.931 4.417 8.868 1.00 85.12 206 THR A O 1
ATOM 1513 N N . LEU A 1 210 ? 14.536 4.786 7.317 1.00 139.19 207 LEU A N 1
ATOM 1514 C CA . LEU A 1 210 ? 14.231 6.203 7.114 1.00 138.73 207 LEU A CA 1
ATOM 1515 C C . LEU A 1 210 ? 12.886 6.382 6.403 1.00 138.29 207 LEU A C 1
ATOM 1516 O O . LEU A 1 210 ? 12.655 7.384 5.715 1.00 138.40 207 LEU A O 1
ATOM 1521 N N . ILE A 1 211 ? 12.005 5.397 6.575 1.00 91.79 208 ILE A N 1
ATOM 1522 C CA . ILE A 1 211 ? 10.679 5.423 5.972 1.00 91.00 208 ILE A CA 1
ATOM 1523 C C . ILE A 1 211 ? 9.563 5.128 6.993 1.00 90.50 208 ILE A C 1
ATOM 1524 O O . ILE A 1 211 ? 9.052 4.011 7.083 1.00 90.34 208 ILE A O 1
ATOM 1529 N N . GLY A 1 212 ? 9.216 6.150 7.773 1.00 103.22 209 GLY A N 1
ATOM 1530 C CA . GLY A 1 212 ? 7.979 6.164 8.553 1.00 102.35 209 GLY A CA 1
ATOM 1531 C C . GLY A 1 212 ? 6.911 6.891 7.749 1.00 101.87 209 GLY A C 1
ATOM 1532 O O . GLY A 1 212 ? 5.902 7.344 8.294 1.00 101.99 209 GLY A O 1
ATOM 1533 N N . LYS A 1 213 ? 7.157 7.014 6.444 1.00 89.43 210 LYS A N 1
ATOM 1534 C CA . LYS A 1 213 ? 6.209 7.578 5.492 1.00 88.55 210 LYS A CA 1
ATOM 1535 C C . LYS A 1 213 ? 5.196 6.522 5.081 1.00 88.01 210 LYS A C 1
ATOM 1536 O O . LYS A 1 213 ? 4.091 6.847 4.640 1.00 88.00 210 LYS A O 1
ATOM 1542 N N . ILE A 1 214 ? 5.590 5.259 5.223 1.00 70.58 211 ILE A N 1
ATOM 1543 C CA . ILE A 1 214 ? 4.697 4.127 5.017 1.00 69.97 211 ILE A CA 1
ATOM 1544 C C . ILE A 1 214 ? 3.454 4.246 5.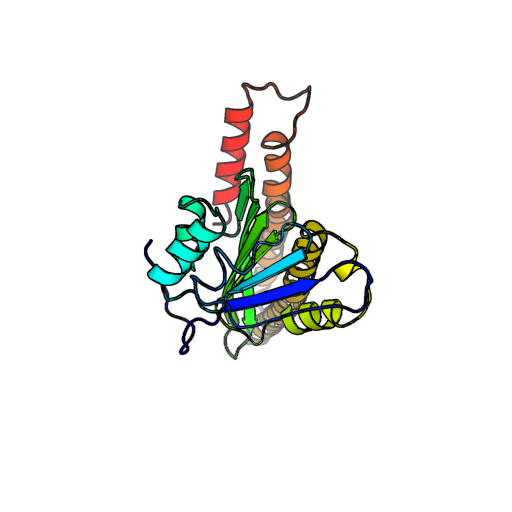899 1.00 69.72 211 ILE A C 1
ATOM 1545 O O . ILE A 1 214 ? 2.327 4.078 5.424 1.00 69.49 211 ILE A O 1
ATOM 1550 N N . HIS A 1 215 ? 3.659 4.554 7.176 1.00 84.43 212 HIS A N 1
ATOM 1551 C CA . HIS A 1 215 ? 2.543 4.619 8.110 1.00 84.17 212 HIS A CA 1
ATOM 1552 C C . HIS A 1 215 ? 1.756 5.928 8.060 1.00 83.61 212 HIS A C 1
ATOM 1553 O O . HIS A 1 215 ? 0.588 5.967 8.442 1.00 83.46 212 HIS A O 1
ATOM 1560 N N . SER A 1 216 ? 2.386 6.988 7.566 1.00 105.36 213 SER A N 1
ATOM 1561 C CA . SER A 1 216 ? 1.682 8.240 7.311 1.00 104.87 213 SER A CA 1
ATOM 1562 C C . SER A 1 216 ? 0.654 7.974 6.218 1.00 104.38 213 SER A C 1
ATOM 1563 O O . SER A 1 216 ? -0.508 8.381 6.319 1.00 104.54 213 SER A O 1
ATOM 1566 N N . LEU A 1 217 ? 1.100 7.262 5.187 1.00 78.94 214 LEU A N 1
ATOM 1567 C CA . LEU A 1 217 ? 0.257 6.861 4.074 1.00 78.12 214 LEU A CA 1
ATOM 1568 C C . LEU A 1 217 ? -0.776 5.822 4.501 1.00 77.54 214 LEU A C 1
ATOM 1569 O O . LEU A 1 217 ? -1.955 5.961 4.196 1.00 77.57 214 LEU A O 1
ATOM 1574 N N . LYS A 1 218 ? -0.328 4.790 5.214 1.00 71.94 215 LYS A N 1
ATOM 1575 C CA . LYS A 1 218 ? -1.208 3.718 5.680 1.00 71.26 215 LYS A CA 1
ATOM 1576 C C . LYS A 1 218 ? -2.437 4.278 6.386 1.00 70.45 215 LYS A C 1
ATOM 1577 O O . LYS A 1 218 ? -3.537 3.765 6.208 1.00 70.57 215 LYS A O 1
ATOM 1583 N N . ARG A 1 219 ? -2.246 5.338 7.169 1.00 72.64 216 ARG A N 1
ATOM 1584 C CA . ARG A 1 219 ? -3.344 5.979 7.888 1.00 71.93 216 ARG A CA 1
ATOM 1585 C C . ARG A 1 219 ? -4.200 6.842 6.971 1.00 71.40 216 ARG A C 1
ATOM 1586 O O . ARG A 1 219 ? -5.379 7.035 7.243 1.00 71.36 216 ARG A O 1
ATOM 1594 N N . GLU A 1 220 ? -3.614 7.354 5.888 1.00 71.25 217 GLU A N 1
ATOM 1595 C CA . GLU A 1 220 ? -4.370 8.140 4.904 1.00 70.79 217 GLU A CA 1
ATOM 1596 C C . GLU A 1 220 ? -5.324 7.259 4.110 1.00 69.66 217 GLU A C 1
ATOM 1597 O O . GLU A 1 220 ? -6.455 7.660 3.827 1.00 69.54 217 GLU A O 1
ATOM 1603 N N . ILE A 1 221 ? -4.855 6.064 3.752 1.00 69.98 218 ILE A N 1
ATOM 1604 C CA . ILE A 1 221 ? -5.655 5.105 2.996 1.00 69.01 218 ILE A CA 1
ATOM 1605 C C . ILE A 1 221 ? -6.809 4.566 3.847 1.00 68.72 218 ILE A C 1
ATOM 1606 O O . ILE A 1 221 ? -7.962 4.545 3.407 1.00 68.77 218 ILE A O 1
ATOM 1611 N N . LEU A 1 222 ? -6.501 4.155 5.069 1.00 66.40 219 LEU A N 1
ATOM 1612 C CA . LEU A 1 222 ? -7.516 3.622 5.961 1.00 65.95 219 LEU A CA 1
ATOM 1613 C C . LEU A 1 222 ? -8.538 4.680 6.382 1.00 65.84 219 LEU A C 1
ATOM 1614 O O . LEU A 1 222 ? -9.707 4.367 6.576 1.00 65.84 219 LEU A O 1
ATOM 1619 N N . ALA A 1 223 ? -8.097 5.929 6.512 1.00 78.52 220 ALA A N 1
ATOM 1620 C CA . ALA A 1 223 ? -8.998 7.042 6.814 1.00 78.31 220 ALA A CA 1
ATOM 1621 C C . ALA A 1 223 ? -9.957 7.275 5.653 1.00 78.27 220 ALA A C 1
ATOM 1622 O O . ALA A 1 223 ? -11.128 7.603 5.861 1.00 78.51 220 ALA A O 1
ATOM 1624 N N . PHE A 1 224 ? -9.450 7.106 4.435 1.00 80.60 221 PHE A N 1
ATOM 1625 C CA . PHE A 1 224 ? -10.265 7.186 3.233 1.00 80.29 221 PHE A CA 1
ATOM 1626 C C . PHE A 1 224 ? -11.285 6.046 3.206 1.00 80.55 221 PHE A C 1
ATOM 1627 O O . PHE A 1 224 ? -12.476 6.272 2.942 1.00 80.48 221 PHE A O 1
ATOM 1635 N N . ARG A 1 225 ? -10.807 4.832 3.489 1.00 71.43 222 ARG A N 1
ATOM 1636 C CA . ARG A 1 225 ? -11.646 3.635 3.525 1.00 71.67 222 ARG A CA 1
ATOM 1637 C C . ARG A 1 225 ? -12.833 3.818 4.465 1.00 71.51 222 ARG A C 1
ATOM 1638 O O . ARG A 1 225 ? -13.977 3.616 4.063 1.00 71.66 222 ARG A O 1
ATOM 1646 N N . ASN A 1 226 ? -12.556 4.219 5.705 1.00 84.84 223 ASN A N 1
ATOM 1647 C CA . ASN A 1 226 ? -13.601 4.477 6.696 1.00 84.68 223 ASN A CA 1
ATOM 1648 C C . ASN A 1 226 ? -14.566 5.579 6.251 1.00 84.74 223 ASN A C 1
ATOM 1649 O O . ASN A 1 226 ? -15.762 5.530 6.553 1.00 85.05 223 ASN A O 1
ATOM 1654 N N . ALA A 1 227 ? -14.044 6.571 5.536 1.00 71.56 224 ALA A N 1
ATOM 1655 C CA . ALA A 1 227 ? -14.863 7.676 5.072 1.00 71.20 224 ALA A CA 1
ATOM 1656 C C . ALA A 1 227 ? -15.777 7.252 3.934 1.00 70.94 224 ALA A C 1
ATOM 1657 O O . ALA A 1 227 ? -16.973 7.501 3.973 1.00 70.89 224 ALA A O 1
ATOM 1659 N N . VAL A 1 228 ? -15.203 6.599 2.931 1.00 81.54 225 VAL A N 1
ATOM 1660 C CA . VAL A 1 228 ? -15.884 6.382 1.657 1.00 81.21 225 VAL A CA 1
ATOM 1661 C C . VAL A 1 228 ? -16.502 4.988 1.534 1.00 81.32 225 VAL A C 1
ATOM 1662 O O . VAL A 1 228 ? -17.456 4.787 0.783 1.00 81.04 225 VAL A O 1
ATOM 1666 N N . TRP A 1 229 ? -15.973 4.029 2.283 1.00 79.23 226 TRP A N 1
ATOM 1667 C CA . TRP A 1 229 ? -16.442 2.662 2.148 1.00 79.49 226 TRP A CA 1
ATOM 1668 C C . TRP A 1 229 ? -17.948 2.490 2.470 1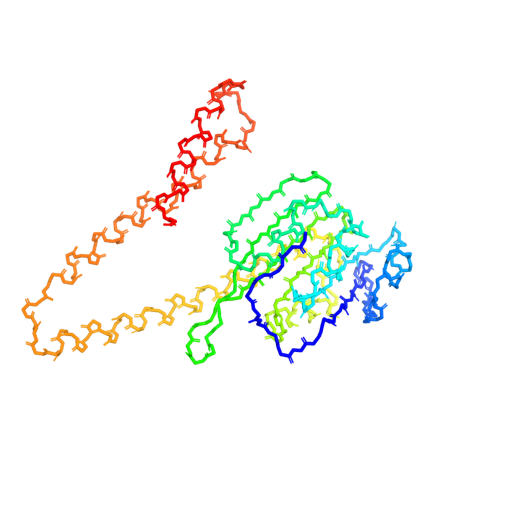.00 78.99 226 TRP A C 1
ATOM 1669 O O . TRP A 1 229 ? -18.707 1.983 1.621 1.00 79.28 226 TRP A O 1
ATOM 1680 N N . PRO A 1 230 ? -18.397 2.934 3.667 1.00 62.09 227 PRO A N 1
ATOM 1681 C CA . PRO A 1 230 ? -19.816 2.823 4.014 1.00 61.34 227 PRO A CA 1
ATOM 1682 C C . PRO A 1 230 ? -20.694 3.773 3.212 1.00 60.82 227 PRO A C 1
ATOM 1683 O O . PRO A 1 230 ? -21.914 3.756 3.356 1.00 60.63 227 PRO A O 1
ATOM 1687 N N . LEU A 1 231 ? -20.072 4.588 2.373 1.00 61.23 228 LEU A N 1
ATOM 1688 C CA . LEU A 1 231 ? -20.741 5.736 1.799 1.00 61.03 228 LEU A CA 1
ATOM 1689 C C . LEU A 1 231 ? -21.750 5.326 0.730 1.00 60.93 228 LEU A C 1
ATOM 1690 O O . LEU A 1 231 ? -22.913 5.701 0.798 1.00 61.07 228 LEU A O 1
ATOM 1695 N N . ARG A 1 232 ? -21.304 4.542 -0.243 1.00 66.09 229 ARG A N 1
ATOM 1696 C CA . ARG A 1 232 ? -22.179 3.961 -1.256 1.00 65.67 229 ARG A CA 1
ATOM 1697 C C . ARG A 1 232 ? -23.430 3.323 -0.627 1.00 65.64 229 ARG A C 1
ATOM 1698 O O . ARG A 1 232 ? -24.527 3.392 -1.178 1.00 65.76 229 ARG A O 1
ATOM 1706 N N . ASP A 1 233 ? -23.247 2.720 0.539 1.00 62.94 230 ASP A N 1
ATOM 1707 C CA . ASP A 1 233 ? -24.317 2.086 1.296 1.00 62.96 230 ASP A CA 1
ATOM 1708 C C . ASP A 1 233 ? -25.313 3.147 1.793 1.00 62.92 230 ASP A C 1
ATOM 1709 O O . ASP A 1 233 ? -26.532 2.977 1.676 1.00 62.86 230 ASP A O 1
ATOM 1714 N N . VAL A 1 234 ? -24.776 4.242 2.329 1.00 65.54 231 VAL A N 1
ATOM 1715 C CA . VAL A 1 234 ? -25.560 5.381 2.811 1.00 65.09 231 VAL A CA 1
ATOM 1716 C C . VAL A 1 234 ? -26.387 6.042 1.700 1.00 65.21 231 VAL A C 1
ATOM 1717 O O . VAL A 1 234 ? -27.572 6.283 1.881 1.00 65.37 231 VAL A O 1
ATOM 1721 N N . LEU A 1 235 ? -25.772 6.318 0.555 1.00 59.97 232 LEU A N 1
ATOM 1722 C CA . LEU A 1 235 ? -26.456 7.031 -0.517 1.00 60.27 232 LEU A CA 1
ATOM 1723 C C . LEU A 1 235 ? -27.531 6.197 -1.188 1.00 60.97 232 LEU A C 1
ATOM 1724 O O . LEU A 1 235 ? -28.467 6.750 -1.763 1.00 61.11 232 LEU A O 1
ATOM 1729 N N . SER A 1 236 ? -27.400 4.871 -1.122 1.00 73.17 233 SER A N 1
ATOM 1730 C CA . SER A 1 236 ? -28.330 3.981 -1.823 1.00 73.78 233 SER A CA 1
ATOM 1731 C C . SER A 1 236 ? -29.670 3.842 -1.093 1.00 74.22 233 SER A C 1
ATOM 1732 O O . SER A 1 236 ? -30.658 3.414 -1.692 1.00 74.44 233 SER A O 1
ATOM 1735 N N . PHE A 1 237 ? -29.695 4.212 0.189 1.00 68.09 234 PHE A N 1
ATOM 1736 C CA . PHE A 1 237 ? -30.939 4.325 0.969 1.00 68.50 234 PHE A CA 1
ATOM 1737 C C . PHE A 1 237 ? -31.951 5.242 0.277 1.00 68.81 234 PHE A C 1
ATOM 1738 O O . PHE A 1 237 ? -33.086 4.852 0.044 1.00 68.86 234 PHE A O 1
ATOM 1746 N N . PHE A 1 238 ? -31.530 6.455 -0.060 1.00 57.81 235 PHE A N 1
ATOM 1747 C CA . PHE A 1 238 ? -32.411 7.416 -0.714 1.00 58.47 235 PHE A CA 1
ATOM 1748 C C . PHE A 1 238 ? -32.885 6.895 -2.054 1.00 58.77 235 PHE A C 1
ATOM 1749 O O . PHE A 1 238 ? -33.976 7.226 -2.506 1.00 58.75 235 PHE A O 1
ATOM 1757 N N . THR A 1 239 ? -32.045 6.076 -2.672 1.00 65.17 236 THR A N 1
ATOM 1758 C CA . THR A 1 239 ? -32.250 5.579 -4.030 1.00 66.00 236 THR A CA 1
ATOM 1759 C C . THR A 1 239 ? -33.300 4.468 -4.124 1.00 66.43 236 THR A C 1
ATOM 1760 O O . THR A 1 239 ? -34.029 4.377 -5.107 1.00 66.50 236 THR A O 1
ATOM 1764 N N . ARG A 1 240 ? -33.395 3.637 -3.096 1.00 73.94 237 ARG A N 1
ATOM 1765 C CA . ARG A 1 240 ? -34.298 2.498 -3.155 1.00 74.74 237 ARG A CA 1
ATOM 1766 C C . ARG A 1 240 ? -35.046 2.214 -1.843 1.00 75.44 237 ARG A C 1
ATOM 1767 O O . ARG A 1 240 ? -35.266 1.061 -1.484 1.00 75.66 237 ARG A O 1
ATOM 1775 N N . VAL A 1 241 ? -35.433 3.270 -1.135 1.00 68.09 238 VAL A N 1
ATOM 1776 C CA . VAL A 1 241 ? -36.300 3.142 0.038 1.00 68.93 238 VAL A CA 1
ATOM 1777 C C . VAL A 1 241 ? -37.427 4.167 -0.051 1.00 69.84 238 VAL A C 1
ATOM 1778 O O . VAL A 1 241 ? -37.181 5.380 -0.156 1.00 69.79 238 VAL A O 1
ATOM 1782 N N . GLU A 1 242 ? -38.660 3.661 -0.030 1.00 97.56 239 GLU A N 1
ATOM 1783 C CA . GLU A 1 242 ? -39.850 4.501 0.011 1.00 98.57 239 GLU A CA 1
ATOM 1784 C C . GLU A 1 242 ? -39.913 5.212 1.354 1.00 98.81 239 GLU A C 1
ATOM 1785 O O . GLU A 1 242 ? -39.924 4.568 2.411 1.00 98.87 239 GLU A O 1
ATOM 1791 N N . HIS A 1 243 ? -39.931 6.541 1.306 1.00 78.37 240 HIS A N 1
ATOM 1792 C CA . HIS A 1 243 ? -39.930 7.340 2.519 1.00 78.78 240 HIS A CA 1
ATOM 1793 C C . HIS A 1 243 ? -40.598 8.703 2.339 1.00 79.52 240 HIS A C 1
ATOM 1794 O O . HIS A 1 243 ? -40.358 9.412 1.347 1.00 79.46 240 HIS A O 1
ATOM 1801 N N . GLU A 1 244 ? -41.438 9.055 3.312 1.00 98.95 241 GLU A N 1
ATOM 1802 C CA . GLU A 1 244 ? -42.068 10.366 3.367 1.00 99.80 241 GLU A CA 1
ATOM 1803 C C . GLU A 1 244 ? -41.053 11.323 3.964 1.00 99.90 241 GLU A C 1
ATOM 1804 O O . GLU A 1 244 ? -41.119 11.610 5.153 1.00 100.33 241 GLU A O 1
ATOM 1810 N N . LEU A 1 245 ? -40.101 11.778 3.149 1.00 84.60 242 LEU A N 1
ATOM 1811 C CA . LEU A 1 245 ? -39.052 12.746 3.540 1.00 84.70 242 LEU A CA 1
ATOM 1812 C C . LEU A 1 245 ? -38.226 13.091 2.313 1.00 84.78 242 LEU A C 1
ATOM 1813 O O . LEU A 1 245 ? -37.631 14.169 2.220 1.00 84.81 242 LEU A O 1
ATOM 1818 N N . ILE A 1 246 ? -38.183 12.137 1.387 1.00 90.50 243 ILE A N 1
ATOM 1819 C CA . ILE A 1 246 ? -37.584 12.327 0.081 1.00 90.50 243 ILE A CA 1
ATOM 1820 C C . ILE A 1 246 ? -38.727 12.235 -0.925 1.00 90.49 243 ILE A C 1
ATOM 1821 O O . ILE A 1 246 ? -39.392 11.203 -1.030 1.00 90.35 243 ILE A O 1
ATOM 1826 N N . GLY A 1 247 ? -38.968 13.335 -1.632 1.00 79.26 244 GLY A N 1
ATOM 1827 C CA . GLY A 1 247 ? -40.025 13.399 -2.627 1.00 79.57 244 GLY A CA 1
ATOM 1828 C C . GLY A 1 247 ? -39.646 12.636 -3.876 1.00 79.94 244 GLY A C 1
ATOM 1829 O O . GLY A 1 247 ? -38.470 12.559 -4.230 1.00 80.23 244 GLY A O 1
ATOM 1830 N N . GLU A 1 248 ? -40.647 12.070 -4.545 1.00 103.27 245 GLU A N 1
ATOM 1831 C CA . GLU A 1 248 ? -40.441 11.326 -5.791 1.00 103.35 245 GLU A CA 1
ATOM 1832 C C . GLU A 1 248 ? -40.168 12.254 -6.980 1.00 103.15 245 GLU A C 1
ATOM 1833 O O . GLU A 1 248 ? -40.851 12.189 -8.012 1.00 103.22 245 GLU A O 1
ATOM 1839 N N . GLU A 1 249 ? -39.153 13.101 -6.818 1.00 98.35 246 GLU A N 1
ATOM 1840 C CA . GLU A 1 249 ? -38.783 14.129 -7.785 1.00 98.23 246 GLU A CA 1
ATOM 1841 C C . GLU A 1 249 ? -37.321 14.479 -7.559 1.00 97.60 246 GLU A C 1
ATOM 1842 O O . GLU A 1 249 ? -36.604 14.886 -8.483 1.00 97.82 246 GLU A O 1
ATOM 1848 N N . VAL A 1 250 ? -36.901 14.328 -6.308 1.00 97.99 247 VAL A N 1
ATOM 1849 C CA . VAL A 1 250 ? -35.538 14.606 -5.897 1.00 96.86 247 VAL A CA 1
ATOM 1850 C C . VAL A 1 250 ? -34.699 13.316 -5.967 1.00 96.17 247 VAL A C 1
ATOM 1851 O O . VAL A 1 250 ? -33.466 13.362 -5.872 1.00 96.25 247 VAL A O 1
ATOM 1855 N N . LYS A 1 251 ? -35.383 12.182 -6.160 1.00 75.20 248 LYS A N 1
ATOM 1856 C CA . LYS A 1 251 ? -34.753 10.869 -6.379 1.00 74.07 248 LYS A CA 1
ATOM 1857 C C . LYS A 1 251 ? -33.683 10.924 -7.469 1.00 73.23 248 LYS A C 1
ATOM 1858 O O . LYS A 1 251 ? -32.614 10.329 -7.331 1.00 73.02 248 LYS A O 1
ATOM 1864 N N . VAL A 1 252 ? -33.992 11.643 -8.547 1.00 69.52 249 VAL A N 1
ATOM 1865 C CA . VAL A 1 252 ? -33.058 11.903 -9.643 1.00 68.67 249 VAL A CA 1
ATOM 1866 C C . VAL A 1 252 ? -31.707 12.323 -9.094 1.00 67.99 249 VAL A C 1
ATOM 1867 O O . VAL A 1 252 ? -30.674 11.754 -9.447 1.00 68.20 249 VAL A O 1
ATOM 1871 N N . TYR A 1 253 ? -31.731 13.323 -8.222 1.00 60.60 250 TYR A N 1
ATOM 1872 C CA . TYR A 1 253 ? -30.523 13.937 -7.689 1.00 59.74 250 TYR A CA 1
ATOM 1873 C C . TYR A 1 253 ? -29.708 12.971 -6.843 1.00 58.99 250 TYR A C 1
ATOM 1874 O O . TYR A 1 253 ? -28.492 12.869 -6.995 1.00 58.67 250 TYR A O 1
ATOM 1883 N N . TYR A 1 254 ? -30.401 12.242 -5.979 1.00 71.07 251 TYR A N 1
ATOM 1884 C CA . TYR A 1 254 ? -29.773 11.277 -5.101 1.00 70.36 251 TYR A CA 1
ATOM 1885 C C . TYR A 1 254 ? -29.063 10.157 -5.868 1.00 69.84 251 TYR A C 1
ATOM 1886 O O . TYR A 1 254 ? -27.905 9.842 -5.580 1.00 69.71 251 TYR A O 1
ATOM 1895 N N . ARG A 1 255 ? -29.760 9.585 -6.848 1.00 67.57 252 ARG A N 1
ATOM 1896 C CA . ARG A 1 255 ? -29.208 8.565 -7.737 1.00 67.06 252 ARG A CA 1
ATOM 1897 C C . ARG A 1 255 ? -27.897 9.042 -8.359 1.00 65.85 252 ARG A C 1
ATOM 1898 O O . ARG A 1 255 ? -26.964 8.268 -8.559 1.00 65.83 252 ARG A O 1
ATOM 1906 N N . ASP A 1 256 ? -27.831 10.331 -8.644 1.00 69.12 253 ASP A N 1
ATOM 1907 C CA . ASP A 1 256 ? -26.648 10.903 -9.237 1.00 68.01 253 ASP A CA 1
ATOM 1908 C C . ASP A 1 256 ? -25.417 10.978 -8.307 1.00 67.48 253 ASP A C 1
ATOM 1909 O O . ASP A 1 256 ? -24.305 10.689 -8.746 1.00 67.34 253 ASP A O 1
ATOM 1914 N N . VAL A 1 257 ? -25.601 11.376 -7.046 1.00 60.67 254 VAL A N 1
ATOM 1915 C CA . VAL A 1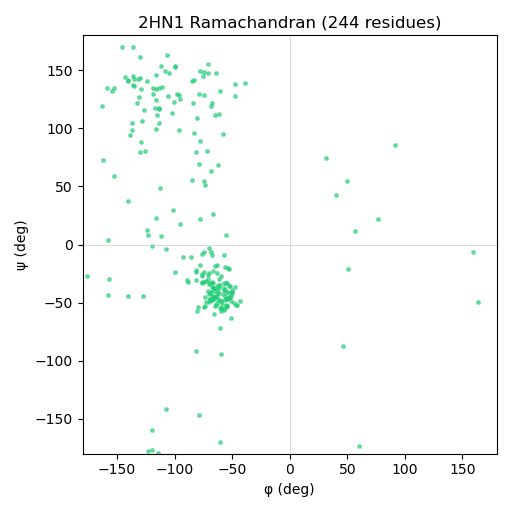 257 ? -24.487 11.370 -6.090 1.00 60.10 254 VAL A CA 1
ATOM 1916 C C . VAL A 1 257 ? -24.032 9.932 -5.920 1.00 60.00 254 VAL A C 1
ATOM 1917 O O . VAL A 1 257 ? -22.833 9.650 -5.895 1.00 59.82 254 VAL A O 1
ATOM 1921 N N . TYR A 1 258 ? -25.013 9.035 -5.789 1.00 64.75 255 TYR A N 1
ATOM 1922 C CA . TYR A 1 258 ? -24.775 7.603 -5.750 1.00 64.55 255 TYR A CA 1
ATOM 1923 C C . TYR A 1 258 ? -23.849 7.171 -6.901 1.00 64.93 255 TYR A C 1
ATOM 1924 O O . TYR A 1 258 ? -22.846 6.500 -6.668 1.00 64.99 255 TYR A O 1
ATOM 1933 N N . ASP A 1 259 ? -24.177 7.580 -8.126 1.00 59.91 256 ASP A N 1
ATOM 1934 C CA . ASP A 1 259 ? -23.345 7.298 -9.284 1.00 60.33 256 ASP A CA 1
ATOM 1935 C C . ASP A 1 259 ? -21.928 7.834 -9.115 1.00 60.47 256 ASP A C 1
ATOM 1936 O O . ASP A 1 259 ? -20.960 7.116 -9.370 1.00 60.77 256 ASP A O 1
ATOM 1941 N N . HIS A 1 260 ? -21.812 9.092 -8.693 1.00 69.15 257 HIS A N 1
ATOM 1942 C CA . HIS A 1 260 ? -20.512 9.711 -8.426 1.00 68.92 257 HIS A CA 1
ATOM 1943 C C . HIS A 1 260 ? -19.742 8.875 -7.412 1.00 69.35 257 HIS A C 1
ATOM 1944 O O . HIS A 1 260 ? -18.555 8.623 -7.585 1.00 69.43 257 HIS A O 1
ATOM 1951 N N . ALA A 1 261 ? -20.432 8.440 -6.361 1.00 59.09 258 ALA A N 1
ATOM 1952 C CA . ALA A 1 261 ? -19.838 7.603 -5.320 1.00 59.71 258 ALA A CA 1
ATOM 1953 C C . ALA A 1 261 ? -19.367 6.255 -5.860 1.00 60.40 258 ALA A C 1
ATOM 1954 O O . ALA A 1 261 ? -18.297 5.787 -5.488 1.00 60.54 258 ALA A O 1
ATOM 1956 N N . VAL A 1 262 ? -20.171 5.646 -6.731 1.00 65.26 259 VAL A N 1
ATOM 1957 C CA . VAL A 1 262 ? -19.860 4.358 -7.334 1.00 66.11 259 VAL A CA 1
ATOM 1958 C C . VAL A 1 262 ? -18.539 4.441 -8.081 1.00 67.14 259 VAL A C 1
ATOM 1959 O O . VAL A 1 262 ? -17.706 3.541 -7.973 1.00 67.54 259 VAL A O 1
ATOM 1963 N N . ARG A 1 263 ? -18.344 5.537 -8.810 1.00 70.95 260 ARG A N 1
ATOM 1964 C CA . ARG A 1 263 ? -17.141 5.748 -9.610 1.00 71.90 260 ARG A CA 1
ATOM 1965 C C . ARG A 1 263 ? -15.885 6.026 -8.794 1.00 72.43 260 ARG A C 1
ATOM 1966 O O . ARG A 1 263 ? -14.794 5.681 -9.228 1.00 72.43 260 ARG A O 1
ATOM 1974 N N . LEU A 1 264 ? -16.035 6.638 -7.621 1.00 72.53 261 LEU A N 1
ATOM 1975 C CA . LEU A 1 264 ? -14.894 6.917 -6.735 1.00 73.85 261 LEU A CA 1
ATOM 1976 C C . LEU A 1 264 ? -13.944 5.741 -6.628 1.00 74.86 261 LEU A C 1
ATOM 1977 O O . LEU A 1 264 ? -12.740 5.904 -6.765 1.00 75.19 261 LEU A O 1
ATOM 1982 N N . MET A 1 265 ? -14.498 4.558 -6.385 1.00 84.38 262 MET A N 1
ATOM 1983 C CA . MET A 1 265 ? -13.702 3.359 -6.164 1.00 85.60 262 MET A CA 1
ATOM 1984 C C . MET A 1 265 ? -13.876 2.360 -7.298 1.00 85.83 262 MET A C 1
ATOM 1985 O O . MET A 1 265 ? -14.114 1.172 -7.070 1.00 85.85 262 MET A O 1
ATOM 1990 N N . GLU A 1 266 ? -13.748 2.857 -8.520 1.00 76.78 263 GLU A N 1
ATOM 1991 C CA . GLU A 1 266 ? -13.913 2.037 -9.707 1.00 77.52 263 GLU A CA 1
ATOM 1992 C C . GLU A 1 266 ? -12.723 2.250 -10.644 1.00 77.52 263 GLU A C 1
ATOM 1993 O O . GLU A 1 266 ? -11.844 3.070 -10.370 1.00 77.66 263 GLU A O 1
#

Nearest PDB structures (foldseek):
  2hn1-assembly1_A-2  TM=1.003E+00  e=6.963E-48  Archaeoglobus fulgidus
  3jcg-assembly1_B  TM=7.094E-01  e=1.621E-20  Thermotoga maritima
  8slb-assembly1_A  TM=7.072E-01  e=7.627E-20  Thermotoga maritima MSB8
  2bbh-assembly1_A  TM=7.442E-01  e=1.441E-17  Thermotoga maritima
  4egw-assembly1_B  TM=5.547E-01  e=1.565E-10  Methanocaldococcus jannaschii DSM 2661

Sequence (246 aa):
PVFTGEKKVEETKITAAIYDEKSVEFKELEVGELESVVRSALALNKKLWIDVVGVHDESLIAKICEFLGIHPLAAEDILNTAQRVKIEDYDDHLFLVLKILLYNETLEIDQLSLVLKKNLVATFEEREYWILDSIRSRLKSGGRMRKLAGDYLAYTILDAVVDSYFEALLKISDEIEVLEDEVVSGDSTLIGKIHSLKREILAFRNAVWPLRDVLSFFTRVEHELIGEEVKVYYRDVYDHAVRLME